Protein AF-A0A3N9WX71-F1 (afdb_monomer)

Secondary structure (DSSP, 8-state):
-HHHHHHHHHHHHHTTPPPPPTT--HHHHHHHHHHHHTS-EEEEEE---TTS-SEEEEE-SS-EEEEEETTS-HHHHHHHHHHHHHHHHTT----TT-S---HHHHHHHHHHHHHHHHHHHHHHHHHHHHHHTTS----SSTTS--HHHHHHHHHHHHHHHHHHHHHHHH-TT-----S-SSS---S---SHHHHHHHHHHHHHHHHHTGGG--HHHHHHHHHHHHHTT--HHHHHHHHHHHHHHHHHHHHTTT---SS----------TT-HHHHHHHHHHHHHHHHH-HHHHHHHHHHS---------------------PPPP------------

pLDDT: mean 79.56, std 20.79, range [31.11, 98.25]

Solvent-accessible surface area (backbone atoms only — not comparable to full-atom values): 19779 Å² total; per-residue (Å²): 106,72,67,57,54,54,48,49,57,46,51,56,53,73,58,64,64,68,76,63,37,83,90,45,42,71,66,48,29,42,48,51,45,14,60,78,66,77,38,50,56,44,80,42,74,42,85,62,57,77,91,48,68,66,33,38,34,46,76,53,97,76,36,35,37,39,40,31,30,56,82,51,53,69,67,44,40,45,46,32,54,35,26,44,46,26,25,61,66,72,67,48,90,62,55,67,80,59,97,73,70,55,66,68,57,52,33,48,19,50,58,40,14,57,52,49,52,50,51,36,53,48,46,42,51,52,52,54,47,61,64,56,66,75,75,63,101,76,86,87,76,88,89,80,80,68,68,67,63,53,54,52,52,51,53,27,53,50,27,37,48,51,38,39,52,53,50,44,71,57,35,68,84,65,64,67,87,57,74,49,81,90,50,85,68,73,92,72,64,72,62,73,63,40,52,48,52,50,50,30,53,41,49,53,51,54,55,58,43,48,66,29,24,38,42,67,54,34,55,52,38,41,55,50,31,53,75,71,64,47,52,75,66,56,28,51,21,38,20,52,16,28,28,51,53,42,10,43,54,24,58,68,63,76,49,71,42,94,45,78,40,85,71,84,85,68,85,71,73,86,86,50,60,66,62,51,38,46,52,47,14,43,20,27,46,25,54,75,71,32,70,67,27,54,52,46,34,54,69,77,53,59,76,76,74,65,76,72,76,77,77,78,73,91,73,88,81,82,89,80,88,83,78,82,82,82,92,79,85,78,89,84,88,88,78,89,86,136

Organism: NCBI:txid2203716

Foldseek 3Di:
DVVLLVVLVVLLVVLVQDQQDPVLALVSSQVSRCVVVVAAEAEAADADDLPFDQWAWDDDPRHIYIYGHNLFARLLRQLSSQLNVLCVSSVNPGDRPDPDDPLLSSLSSNSRSLVVVVSSVVVNVVVVVVVVVVPDPDDDDPDPPPDPVVVVLVLLLVLLVLLLVVLCVLCVVLPPSPSDVPDPPDPPPDDDSSLSVSLSSSRSSVSSLQQQFAQVQLVQLLVVCVVVVHDPLLSVLLSLLLRVLRSSVCSSVVNTDPHRHDRPPDHDPPDPSSVSSNSSSSNSCSNPPPVSSVVSNCVRPPPPPDDDPDPPDDDDDDDDDDDDDDDDDDDDDDDDDD

InterPro domains:
  IPR010359 IrrE N-terminal-like domain [PF06114] (62-122)
  IPR046675 Domain of unknown function DUF6545 [PF20182] (150-287)

Sequence (338 aa):
MIWARGRIARRLRNAGLPPPPAPYTVDAWCEAIAHGRGRPIHLRGERLGMDLPSAFLIKLEHADVIIVDSALPMLPRTQGILHELAHLVLNHGGDALHAEVDAAVEAEAELAADLLFQRLSNAATLASRTMTSGTANSIRTQRLWWPTSWWTDRRTDWQVNQLWMTLRAGMPEAAIITTTTAERVPVEIGGSRQRYRRVVEVHEALRLLRPWYSRQVHDSAAQRAQRYQLDATGTAAVVEAAQVAVALRRHQTESPSDDVPPLPQRRLAAYDIRAEARRLALVGLALHDSPLVAAELARWSPVAYGSRPEEPGSTAFDSFPITPLNRAVTRNGWAGAA

Mean predicted aligned error: 11.07 Å

Radius of gyration: 25.94 Å; Cα contacts (8 Å, |Δi|>4): 375; chains: 1; bounding box: 65×48×93 Å

Structure (mmCIF, N/CA/C/O backbone):
data_AF-A0A3N9WX71-F1
#
_entry.id   AF-A0A3N9WX71-F1
#
loop_
_atom_site.group_PDB
_atom_site.id
_atom_site.type_symbol
_atom_site.label_atom_id
_atom_site.label_alt_id
_atom_site.label_comp_id
_atom_site.label_asym_id
_atom_site.label_entity_id
_atom_site.label_seq_id
_atom_site.pdbx_PDB_ins_code
_atom_site.Cartn_x
_atom_site.Cartn_y
_atom_site.Cartn_z
_atom_site.occupancy
_atom_site.B_iso_or_equiv
_atom_site.auth_seq_id
_atom_site.auth_comp_id
_atom_site.auth_asym_id
_atom_site.auth_atom_id
_atom_site.pdbx_PDB_model_num
ATOM 1 N N . MET A 1 1 ? -12.606 20.499 3.894 1.00 54.34 1 MET A N 1
ATOM 2 C CA . MET A 1 1 ? -11.795 19.307 4.257 1.00 54.34 1 MET A CA 1
ATOM 3 C C . MET A 1 1 ? -11.441 19.185 5.748 1.00 54.34 1 MET A C 1
ATOM 5 O O . MET A 1 1 ? -11.703 18.130 6.317 1.00 54.34 1 MET A O 1
ATOM 9 N N . ILE A 1 2 ? -10.913 20.228 6.415 1.00 61.12 2 ILE A N 1
ATOM 10 C CA . ILE A 1 2 ? -10.657 20.220 7.881 1.00 61.12 2 ILE A CA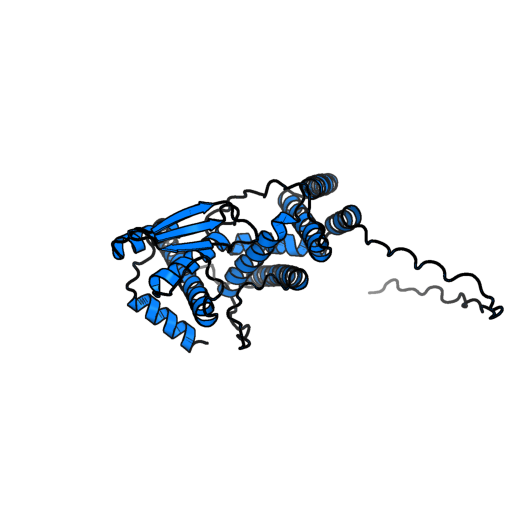 1
ATOM 11 C C . ILE A 1 2 ? -11.917 19.813 8.669 1.00 61.12 2 ILE A C 1
ATOM 13 O O . ILE A 1 2 ? -11.853 18.994 9.583 1.00 61.12 2 ILE A O 1
ATOM 17 N N . TRP A 1 3 ? -13.080 20.301 8.231 1.00 68.31 3 TRP A N 1
ATOM 18 C CA . TRP A 1 3 ? -14.388 19.971 8.798 1.00 68.31 3 TRP A CA 1
ATOM 19 C C . TRP A 1 3 ? -14.767 18.487 8.678 1.00 68.31 3 TRP A C 1
ATOM 21 O O . TRP A 1 3 ? -15.235 17.906 9.654 1.00 68.31 3 TRP A O 1
ATOM 31 N N . ALA A 1 4 ? -14.520 17.846 7.527 1.00 76.88 4 ALA A N 1
ATOM 32 C CA . ALA A 1 4 ? -14.799 16.420 7.326 1.00 76.88 4 ALA A CA 1
ATOM 33 C C . ALA A 1 4 ? -13.903 15.555 8.221 1.00 76.88 4 ALA A C 1
ATOM 35 O O . ALA A 1 4 ? -14.395 14.738 8.991 1.00 76.88 4 ALA A O 1
ATOM 36 N N . ARG A 1 5 ? -12.594 15.825 8.233 1.00 81.81 5 ARG A N 1
ATOM 37 C CA . ARG A 1 5 ? -11.646 15.109 9.096 1.00 81.81 5 ARG A CA 1
ATOM 38 C C . ARG A 1 5 ? -11.946 15.305 10.584 1.00 81.81 5 ARG A C 1
ATOM 40 O O . ARG A 1 5 ? -11.890 14.346 11.348 1.00 81.81 5 ARG A O 1
ATOM 47 N N . GLY A 1 6 ? -12.283 16.524 11.004 1.00 84.38 6 GLY A N 1
ATOM 48 C CA . GLY A 1 6 ? -12.679 16.816 12.383 1.00 84.38 6 GLY A CA 1
ATOM 49 C C . GLY A 1 6 ? -13.959 16.082 12.799 1.00 84.38 6 GLY A C 1
ATOM 50 O O . GLY A 1 6 ? -14.040 15.581 13.922 1.00 84.38 6 GLY A O 1
ATOM 51 N N . ARG A 1 7 ? -14.930 15.969 11.883 1.00 89.38 7 ARG A N 1
ATOM 52 C CA . ARG A 1 7 ? -16.168 15.194 12.061 1.00 89.38 7 ARG A CA 1
ATOM 53 C C . ARG A 1 7 ? -15.875 13.702 12.218 1.00 89.38 7 ARG A C 1
ATOM 55 O O . ARG A 1 7 ? -16.304 13.119 13.208 1.00 89.38 7 ARG A O 1
ATOM 62 N N . ILE A 1 8 ? -15.081 13.117 11.319 1.00 91.38 8 ILE A N 1
ATOM 63 C CA . ILE A 1 8 ? -14.694 11.696 11.362 1.00 91.38 8 ILE A CA 1
ATOM 64 C C . ILE A 1 8 ? -13.907 11.395 12.636 1.00 91.38 8 ILE A C 1
ATOM 66 O O . ILE A 1 8 ? -14.233 10.470 13.372 1.00 91.38 8 ILE A O 1
ATOM 70 N N . ALA A 1 9 ? -12.922 12.229 12.978 1.00 90.94 9 ALA A N 1
ATOM 71 C CA . ALA A 1 9 ? -12.154 12.067 14.209 1.00 90.94 9 ALA A CA 1
ATOM 72 C C . ALA A 1 9 ? -13.041 12.114 15.464 1.00 90.94 9 ALA A C 1
ATOM 74 O O . ALA A 1 9 ? -12.746 11.422 16.438 1.00 90.94 9 ALA A O 1
ATOM 75 N N . ARG A 1 10 ? -14.115 12.918 15.452 1.00 92.38 10 ARG A N 1
ATOM 76 C CA . ARG A 1 10 ? -15.120 12.959 16.522 1.00 92.38 10 ARG A CA 1
ATOM 77 C C . ARG A 1 10 ? -15.958 11.685 16.550 1.00 92.38 10 ARG A C 1
ATOM 79 O O . ARG A 1 10 ? -16.082 11.107 17.620 1.00 92.38 10 ARG A O 1
ATOM 86 N N . ARG A 1 11 ? -16.452 11.208 15.403 1.00 93.94 11 ARG A N 1
ATOM 87 C CA . ARG A 1 11 ? -17.175 9.927 15.305 1.00 93.94 11 ARG A CA 1
ATOM 88 C C . ARG A 1 11 ? -16.327 8.763 15.822 1.00 93.94 11 ARG A C 1
ATOM 90 O O . ARG A 1 11 ? -16.781 8.036 16.691 1.00 93.94 11 ARG A O 1
ATOM 97 N N . LEU A 1 12 ? -15.061 8.672 15.409 1.00 93.50 12 LEU A N 1
ATOM 98 C CA . LEU A 1 12 ? -14.112 7.662 15.899 1.00 93.50 12 LEU A CA 1
ATOM 99 C C . LEU A 1 12 ? -13.815 7.768 17.404 1.00 93.50 12 LEU A C 1
ATOM 101 O O . LEU A 1 12 ? -13.398 6.787 18.010 1.00 93.50 12 LEU A O 1
ATOM 105 N N . ARG A 1 13 ? -13.943 8.954 18.018 1.00 92.62 13 ARG A N 1
ATOM 106 C CA . ARG A 1 13 ? -13.861 9.095 19.485 1.00 92.62 13 ARG A CA 1
ATOM 107 C C . ARG A 1 13 ? -15.151 8.634 20.154 1.00 92.62 13 ARG A C 1
ATOM 109 O O . ARG A 1 13 ? -15.087 7.901 21.130 1.00 92.62 13 ARG A O 1
ATOM 116 N N . ASN A 1 14 ? -16.297 9.034 19.611 1.00 94.25 14 ASN A N 1
ATOM 117 C CA . ASN A 1 14 ? -17.611 8.663 20.132 1.00 94.25 14 ASN A CA 1
ATOM 118 C C . ASN A 1 14 ? -17.876 7.156 20.018 1.00 94.25 14 ASN A C 1
ATOM 120 O O . ASN A 1 14 ? -18.610 6.616 20.833 1.00 94.25 14 ASN A O 1
ATOM 124 N N . ALA A 1 15 ? -17.244 6.477 19.058 1.00 92.38 15 ALA A N 1
ATOM 125 C CA . ALA A 1 15 ? -17.286 5.024 18.926 1.00 92.38 15 ALA A CA 1
ATOM 126 C C . ALA A 1 15 ? -16.535 4.272 20.045 1.00 92.38 15 ALA A C 1
ATOM 128 O O . ALA A 1 15 ? -16.546 3.047 20.060 1.00 92.38 15 ALA A O 1
ATOM 129 N N . GLY A 1 16 ? -15.862 4.975 20.967 1.00 91.06 16 GLY A N 1
ATOM 130 C CA . GLY A 1 16 ? -15.288 4.361 22.167 1.00 91.06 16 GLY A CA 1
ATOM 131 C C . GLY A 1 16 ? -14.111 3.421 21.902 1.00 91.06 16 GLY A C 1
ATOM 132 O O . GLY A 1 16 ? -13.896 2.487 22.667 1.00 91.06 16 GLY A O 1
ATOM 133 N N . LEU A 1 17 ? -13.351 3.644 20.824 1.00 94.19 17 LEU A N 1
ATOM 134 C CA . LEU A 1 17 ? -12.218 2.782 20.483 1.00 94.19 17 LEU A CA 1
ATOM 135 C C . LEU A 1 17 ? -11.171 2.739 21.608 1.00 94.19 17 LEU A C 1
ATOM 137 O O . LEU A 1 17 ? -10.708 3.808 22.027 1.00 94.19 17 LEU A O 1
ATOM 141 N N . PRO A 1 18 ? -10.718 1.544 22.034 1.00 95.38 18 PRO A N 1
ATOM 142 C CA . PRO A 1 18 ? -9.581 1.438 22.933 1.00 95.38 18 PRO A CA 1
ATOM 143 C C . PRO A 1 18 ? -8.317 2.009 22.269 1.00 95.38 18 PRO A C 1
ATOM 145 O O . PRO A 1 18 ? -8.202 2.011 21.033 1.00 95.38 18 PRO A O 1
ATOM 148 N N . PRO A 1 19 ? -7.344 2.495 23.060 1.00 94.44 19 PRO A N 1
ATOM 149 C CA . PRO A 1 19 ? -6.040 2.862 22.522 1.00 94.44 19 PRO A CA 1
ATOM 150 C C . PRO A 1 19 ? -5.355 1.636 21.885 1.00 94.44 19 PRO A C 1
ATOM 152 O O . PRO A 1 19 ? -5.592 0.516 22.341 1.00 94.44 19 PRO A O 1
ATOM 155 N N . PRO A 1 20 ? -4.491 1.817 20.865 1.00 93.50 20 PRO A N 1
ATOM 156 C CA . PRO A 1 20 ? -3.723 0.710 20.300 1.00 93.50 20 PRO A CA 1
ATOM 157 C C . PRO A 1 20 ? -2.843 0.043 21.375 1.00 93.50 20 PRO A C 1
ATOM 159 O O . PRO A 1 20 ? -1.996 0.734 21.954 1.00 93.50 20 PRO A O 1
ATOM 162 N N . PRO A 1 21 ? -3.018 -1.259 21.664 1.00 94.12 21 PRO A N 1
ATOM 163 C CA . PRO A 1 21 ? -2.212 -1.965 22.657 1.00 94.12 21 PRO A CA 1
ATOM 164 C C . PRO A 1 21 ? -0.856 -2.390 22.075 1.00 94.12 21 P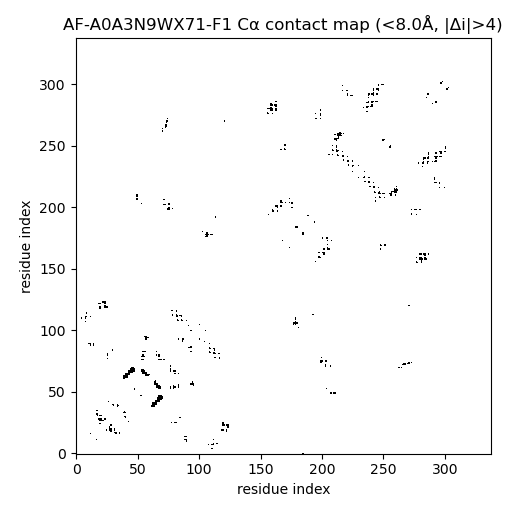RO A C 1
ATOM 166 O O . PRO A 1 21 ? -0.701 -2.507 20.859 1.00 94.12 21 PRO A O 1
ATOM 169 N N . ALA A 1 22 ? 0.121 -2.690 22.937 1.00 88.19 22 ALA A N 1
ATOM 170 C CA . ALA A 1 22 ? 1.321 -3.424 22.527 1.00 88.19 22 ALA A CA 1
ATOM 171 C C . ALA A 1 22 ? 0.921 -4.799 21.936 1.00 88.19 22 ALA A C 1
ATOM 173 O O . ALA A 1 22 ? -0.018 -5.403 22.453 1.00 88.19 22 ALA A O 1
ATOM 174 N N . PRO A 1 23 ? 1.593 -5.314 20.886 1.00 91.56 23 PRO A N 1
ATOM 175 C CA . PRO A 1 23 ? 2.823 -4.830 20.242 1.00 91.56 23 PRO A CA 1
ATOM 176 C C . PRO A 1 23 ? 2.641 -3.688 19.217 1.00 91.56 23 PRO A C 1
ATOM 178 O O . PRO A 1 23 ? 3.524 -3.468 18.391 1.00 91.56 23 PRO A O 1
ATOM 181 N N . TYR A 1 24 ? 1.534 -2.942 19.265 1.00 89.25 24 TYR A N 1
ATOM 182 C CA . TYR A 1 24 ? 1.202 -1.839 18.352 1.00 89.25 24 TYR A CA 1
ATOM 183 C C . TYR A 1 24 ? 1.088 -2.297 16.897 1.00 89.25 24 TYR A C 1
ATOM 185 O O . TYR A 1 24 ? 1.526 -1.623 15.964 1.00 89.25 24 TYR A O 1
ATOM 193 N N . THR A 1 25 ? 0.475 -3.465 16.718 1.00 91.12 25 THR A N 1
ATOM 194 C CA . THR A 1 25 ? 0.092 -4.009 15.418 1.00 91.12 25 THR A CA 1
ATOM 195 C C . THR A 1 25 ? -1.399 -3.809 15.177 1.00 91.12 25 THR A C 1
ATOM 197 O O . THR A 1 25 ? -2.185 -3.671 16.118 1.00 91.12 25 THR A O 1
ATOM 200 N N . VAL A 1 26 ? -1.798 -3.802 13.905 1.00 93.38 26 VAL A N 1
ATOM 201 C CA . VAL A 1 26 ? -3.215 -3.757 13.539 1.00 93.38 26 VAL A CA 1
ATOM 202 C C . VAL A 1 26 ? -3.980 -4.970 14.076 1.00 93.38 26 VAL A C 1
ATOM 204 O O . VAL A 1 26 ? -5.097 -4.802 14.551 1.00 93.38 26 VAL A O 1
ATOM 207 N N . ASP A 1 27 ? -3.357 -6.151 14.103 1.00 93.75 27 ASP A N 1
ATOM 208 C CA . ASP A 1 27 ? -3.927 -7.389 14.643 1.00 93.75 27 ASP A CA 1
ATOM 209 C C . ASP A 1 27 ? -4.277 -7.248 16.131 1.00 93.75 27 ASP A C 1
ATOM 211 O O . ASP A 1 27 ? -5.431 -7.426 16.517 1.00 93.75 27 ASP A O 1
ATOM 215 N N . ALA A 1 28 ? -3.317 -6.809 16.953 1.00 93.38 28 ALA A N 1
ATOM 216 C CA . ALA A 1 28 ? -3.532 -6.617 18.387 1.00 93.38 28 ALA A CA 1
ATOM 217 C C . ALA A 1 28 ? -4.581 -5.533 18.674 1.00 93.38 28 ALA A C 1
ATOM 219 O O . ALA A 1 28 ? -5.334 -5.608 19.646 1.00 93.38 28 ALA A O 1
ATOM 220 N N . TRP A 1 29 ? -4.661 -4.511 17.818 1.00 95.94 29 TRP A N 1
ATOM 221 C CA . TRP A 1 29 ? -5.693 -3.495 17.963 1.00 95.94 29 TRP A CA 1
ATOM 222 C C . TRP A 1 29 ? -7.079 -4.010 17.563 1.00 95.94 29 TRP A C 1
ATOM 224 O O . TRP A 1 29 ? -8.049 -3.702 18.254 1.00 95.94 29 TRP A O 1
ATOM 234 N N . CYS A 1 30 ? -7.179 -4.835 16.517 1.00 96.69 30 CYS A N 1
ATOM 235 C CA . CYS A 1 30 ? -8.424 -5.514 16.158 1.00 96.69 30 CYS A CA 1
ATOM 236 C C . CYS A 1 30 ? -8.914 -6.407 17.303 1.00 96.69 30 CYS A C 1
ATOM 238 O O . CYS A 1 30 ? -10.094 -6.349 17.637 1.00 96.69 30 CYS A O 1
ATOM 240 N N . GLU A 1 31 ? -8.024 -7.155 17.960 1.00 96.44 31 GLU A N 1
ATOM 241 C CA . GLU A 1 31 ? -8.359 -7.960 19.144 1.00 96.44 31 GLU A CA 1
ATOM 242 C C . GLU A 1 31 ? -8.891 -7.100 20.301 1.00 96.44 31 GLU A C 1
ATOM 244 O O . GLU A 1 31 ? -9.939 -7.405 20.873 1.00 96.44 31 GLU A O 1
ATOM 249 N N . ALA A 1 32 ? -8.229 -5.981 20.617 1.00 96.94 32 ALA A N 1
ATOM 250 C CA . ALA A 1 32 ? -8.698 -5.070 21.662 1.00 96.94 32 ALA A CA 1
ATOM 251 C C . ALA A 1 32 ? -10.064 -4.445 21.333 1.00 96.94 32 ALA A C 1
ATOM 253 O O . ALA A 1 32 ? -10.921 -4.317 22.210 1.00 96.94 32 ALA A O 1
ATOM 254 N N . ILE A 1 33 ? -10.291 -4.074 20.070 1.00 96.69 33 ILE A N 1
ATOM 255 C CA . ILE A 1 33 ? -11.582 -3.547 19.610 1.00 96.69 33 ILE A CA 1
ATOM 256 C C . ILE A 1 33 ? -12.660 -4.632 19.679 1.00 96.69 33 ILE A C 1
ATOM 258 O O . ILE A 1 33 ? -13.763 -4.358 20.149 1.00 96.69 33 ILE A O 1
ATOM 262 N N . ALA A 1 34 ? -12.350 -5.859 19.258 1.00 96.44 34 ALA A N 1
ATOM 263 C CA . ALA A 1 34 ? -13.257 -6.998 19.343 1.00 96.44 34 ALA A CA 1
ATOM 264 C C . ALA A 1 34 ? -13.685 -7.271 20.792 1.00 96.44 34 ALA A C 1
ATOM 266 O O . ALA A 1 34 ? -14.875 -7.433 21.067 1.00 96.44 34 ALA A O 1
ATOM 267 N N . HIS A 1 35 ? -12.729 -7.238 21.726 1.00 95.44 35 HIS A N 1
ATOM 268 C CA . HIS A 1 35 ? -12.996 -7.390 23.154 1.00 95.44 35 HIS A CA 1
ATOM 269 C C . HIS A 1 35 ? -13.929 -6.290 23.680 1.00 95.44 35 HIS A C 1
ATOM 271 O O . HIS A 1 35 ? -14.945 -6.596 24.298 1.00 95.44 35 HIS A O 1
ATOM 277 N N . GLY A 1 36 ? -13.645 -5.018 23.373 1.00 93.81 36 GLY A N 1
ATOM 278 C CA . GLY A 1 36 ? -14.488 -3.893 23.795 1.00 93.81 36 GLY A CA 1
ATOM 279 C C . GLY A 1 36 ? -15.902 -3.914 23.199 1.00 93.81 36 GLY A C 1
ATOM 280 O O . GLY A 1 36 ? -16.843 -3.445 23.832 1.00 93.81 36 GLY A O 1
ATOM 281 N N . ARG A 1 37 ? -16.066 -4.486 22.001 1.00 94.00 37 ARG A N 1
ATOM 282 C CA . ARG A 1 37 ? -17.367 -4.655 21.332 1.00 94.00 37 ARG A CA 1
ATOM 283 C C . ARG A 1 37 ? -18.150 -5.877 21.816 1.00 94.00 37 ARG A C 1
ATOM 285 O O . ARG A 1 37 ? -19.322 -5.996 21.473 1.00 94.00 37 ARG A O 1
ATOM 292 N N . GLY A 1 38 ? -17.514 -6.811 22.528 1.00 95.31 38 GLY A N 1
ATOM 293 C CA . GLY A 1 38 ? -18.103 -8.119 22.836 1.00 95.31 38 GLY A CA 1
ATOM 294 C C . GLY A 1 38 ? -18.391 -8.974 21.592 1.00 95.31 38 GLY A C 1
ATOM 295 O O . GLY A 1 38 ? -19.191 -9.902 21.661 1.00 95.31 38 GLY A O 1
ATOM 296 N N . ARG A 1 39 ? -17.765 -8.658 20.449 1.00 95.25 39 ARG A N 1
ATOM 297 C CA . ARG A 1 39 ? -17.968 -9.336 19.161 1.00 95.25 39 ARG A CA 1
ATOM 298 C C . ARG A 1 39 ? -16.611 -9.592 18.496 1.00 95.25 39 ARG A C 1
ATOM 300 O O . ARG A 1 39 ? -15.914 -8.619 18.190 1.00 95.25 39 ARG A O 1
ATOM 307 N N . PRO A 1 40 ? -16.224 -10.863 18.275 1.00 97.25 40 PRO A N 1
ATOM 308 C CA . PRO A 1 40 ? -14.960 -11.228 17.644 1.00 97.25 40 PRO A CA 1
ATOM 309 C C . PRO A 1 40 ? -14.748 -10.568 16.280 1.00 97.25 40 PRO A C 1
ATOM 311 O O . PRO A 1 40 ? -15.673 -10.478 15.474 1.00 97.25 40 PRO A O 1
ATOM 314 N N . ILE A 1 41 ? -13.503 -10.167 16.017 1.00 97.44 41 ILE A N 1
ATOM 315 C CA . ILE A 1 41 ? -13.015 -9.780 14.691 1.00 97.44 41 ILE A CA 1
ATOM 316 C C . ILE A 1 41 ? -11.928 -10.786 14.314 1.00 97.44 41 ILE A C 1
ATOM 318 O O . ILE A 1 41 ? -10.898 -10.864 14.980 1.00 97.44 41 ILE A O 1
ATOM 322 N N . HIS A 1 42 ? -12.150 -11.559 13.258 1.00 96.81 42 HIS A N 1
ATOM 323 C CA . HIS A 1 42 ? -11.180 -12.511 12.732 1.00 96.81 42 HIS A CA 1
ATOM 324 C C . HIS A 1 42 ? -10.473 -11.917 11.518 1.00 96.81 42 HIS A C 1
ATOM 326 O O . HIS A 1 42 ? -11.117 -11.562 10.535 1.00 96.81 42 HIS A O 1
ATOM 332 N N . LEU A 1 43 ? -9.143 -11.851 11.561 1.00 96.31 43 LEU A N 1
ATOM 333 C CA . LEU A 1 43 ? -8.333 -11.472 10.406 1.00 96.31 43 LEU A CA 1
ATOM 334 C C . LEU A 1 43 ? -7.908 -12.732 9.650 1.00 96.31 43 LEU A C 1
ATOM 336 O O . LEU A 1 43 ? -7.327 -13.644 10.242 1.00 96.31 43 LEU A O 1
ATOM 340 N N . ARG A 1 44 ? -8.170 -12.787 8.342 1.00 95.69 44 ARG A N 1
ATOM 341 C CA . ARG A 1 44 ? -7.739 -13.890 7.473 1.00 95.69 44 ARG A CA 1
ATOM 342 C C . ARG A 1 44 ? -6.920 -13.360 6.309 1.00 95.69 44 ARG A C 1
ATOM 344 O O . ARG A 1 44 ? -7.367 -12.492 5.570 1.00 95.69 44 ARG A O 1
ATOM 351 N N . GLY A 1 45 ? -5.704 -13.877 6.170 1.00 93.56 45 GLY A N 1
ATOM 352 C CA . GLY A 1 45 ? -4.860 -13.603 5.014 1.00 93.56 45 GLY A CA 1
ATOM 353 C C . GLY A 1 45 ? -5.124 -14.635 3.927 1.00 93.56 45 GLY A C 1
ATOM 354 O O . GLY A 1 45 ? -4.705 -15.774 4.089 1.00 93.56 45 GLY A O 1
ATOM 355 N N . GLU A 1 46 ? -5.751 -14.230 2.829 1.00 92.88 46 GLU A N 1
ATOM 356 C CA . GLU A 1 46 ? -6.020 -15.089 1.668 1.00 92.88 46 GLU A CA 1
ATOM 357 C C . GLU A 1 46 ? -5.266 -14.576 0.446 1.00 92.88 46 GLU A C 1
ATOM 359 O O . GLU A 1 46 ? -4.822 -13.433 0.426 1.00 92.88 46 GLU A O 1
ATOM 364 N N . ARG A 1 47 ? -5.061 -15.386 -0.593 1.00 89.69 47 ARG A N 1
ATOM 365 C CA . ARG A 1 47 ? -4.610 -14.827 -1.878 1.00 89.69 47 ARG A CA 1
ATOM 366 C C . ARG A 1 47 ? -5.831 -14.362 -2.646 1.00 89.69 47 ARG A C 1
ATOM 368 O O . ARG A 1 47 ? -6.606 -15.189 -3.111 1.00 89.69 47 ARG A O 1
ATOM 375 N N . LEU A 1 48 ? -5.983 -13.049 -2.761 1.00 89.06 48 LEU A N 1
ATOM 376 C CA . LEU A 1 48 ? -7.103 -12.454 -3.479 1.00 89.06 48 LEU A CA 1
ATOM 377 C C . LEU A 1 48 ? -6.717 -12.201 -4.937 1.00 89.06 48 LEU A C 1
ATOM 379 O O . LEU A 1 48 ? -5.595 -11.771 -5.224 1.00 89.06 48 LEU A O 1
ATOM 383 N N . GLY A 1 49 ? -7.648 -12.498 -5.843 1.00 84.31 49 GLY A N 1
ATOM 384 C CA . GLY A 1 49 ? -7.531 -12.161 -7.256 1.00 84.31 49 GLY A CA 1
ATOM 385 C C . GLY A 1 49 ? -7.612 -10.652 -7.494 1.00 84.31 49 GLY A C 1
ATOM 386 O O . GLY A 1 49 ? -7.868 -9.862 -6.581 1.00 84.31 49 GLY A O 1
ATOM 387 N N . MET A 1 50 ? -7.353 -10.241 -8.735 1.00 82.88 50 MET A N 1
ATOM 388 C CA . MET A 1 50 ? -7.457 -8.834 -9.146 1.00 82.88 50 MET A CA 1
ATOM 389 C C . MET A 1 50 ? -8.909 -8.333 -9.224 1.00 82.88 50 MET A C 1
ATOM 391 O O . MET A 1 50 ? -9.140 -7.131 -9.219 1.00 82.88 50 MET A O 1
ATOM 395 N N . ASP A 1 51 ? -9.861 -9.259 -9.307 1.00 83.81 51 ASP A N 1
ATOM 396 C CA . ASP A 1 51 ? -11.309 -9.053 -9.346 1.00 83.81 51 ASP A CA 1
ATOM 397 C C . ASP A 1 51 ? -11.905 -8.730 -7.969 1.00 83.81 51 ASP A C 1
ATOM 399 O O . ASP A 1 51 ? -13.023 -8.231 -7.874 1.00 83.81 51 ASP A O 1
ATOM 403 N N . LEU A 1 52 ? -11.147 -8.990 -6.902 1.00 87.25 52 LEU A N 1
ATOM 404 C CA . LEU A 1 52 ? -11.539 -8.710 -5.529 1.00 87.25 52 LEU A CA 1
ATOM 405 C C . LEU A 1 52 ? -10.799 -7.484 -4.980 1.00 87.25 52 LEU A C 1
ATOM 407 O O . LEU A 1 52 ? -9.623 -7.271 -5.309 1.00 87.25 52 LEU A O 1
ATOM 411 N N . PRO A 1 53 ? -11.435 -6.717 -4.073 1.00 89.06 53 PRO A N 1
ATOM 412 C CA . PRO A 1 53 ? -10.774 -5.633 -3.358 1.00 89.06 53 PRO A CA 1
ATOM 413 C C . PRO A 1 53 ? -9.637 -6.160 -2.479 1.00 89.06 53 PRO A C 1
ATOM 415 O O . PRO A 1 53 ? -9.466 -7.368 -2.258 1.00 89.06 53 PRO A O 1
ATOM 418 N N . SER A 1 54 ? -8.793 -5.247 -2.000 1.00 89.62 54 SER A N 1
ATOM 419 C CA . SER A 1 54 ? -7.550 -5.647 -1.350 1.00 89.62 54 SER A CA 1
ATOM 420 C C . SER A 1 54 ? -7.685 -6.168 0.072 1.00 89.62 54 SER A C 1
ATOM 422 O O . SER A 1 54 ? -6.918 -7.045 0.496 1.00 89.62 54 SER A O 1
ATOM 424 N N . ALA A 1 55 ? -8.747 -5.722 0.725 1.00 92.31 55 ALA A N 1
ATOM 425 C CA . ALA A 1 55 ? -9.395 -6.358 1.847 1.00 92.31 55 ALA A CA 1
ATOM 426 C C . ALA A 1 55 ? -10.913 -6.253 1.658 1.00 92.31 55 ALA A C 1
ATOM 428 O O . ALA A 1 55 ? -11.373 -5.487 0.815 1.00 92.31 55 ALA A O 1
ATOM 429 N N . PHE A 1 56 ? -11.670 -7.040 2.414 1.00 92.44 56 PHE A N 1
ATOM 430 C CA . PHE A 1 56 ? -13.114 -6.879 2.528 1.00 92.44 56 PHE A CA 1
ATOM 431 C C . PHE A 1 56 ? -13.646 -7.481 3.830 1.00 92.44 56 PHE A C 1
ATOM 433 O O . PHE A 1 56 ? -13.073 -8.421 4.397 1.00 92.44 56 PHE A O 1
ATOM 440 N N . LEU A 1 57 ? -14.765 -6.935 4.296 1.00 92.69 57 LEU A N 1
ATOM 441 C CA . LEU A 1 57 ? -15.438 -7.316 5.529 1.00 92.69 57 LEU A CA 1
ATOM 442 C C . LEU A 1 57 ? -16.659 -8.215 5.294 1.00 92.69 57 LEU A C 1
ATOM 444 O O . LEU A 1 57 ? -17.651 -7.802 4.703 1.00 92.69 57 LEU A O 1
ATOM 448 N N . ILE A 1 58 ? -16.653 -9.398 5.902 1.00 92.44 58 ILE A N 1
ATOM 449 C CA . ILE A 1 58 ? -17.832 -10.257 6.029 1.00 92.44 58 ILE A CA 1
ATOM 450 C C . ILE A 1 58 ? -18.397 -10.112 7.443 1.00 92.44 58 ILE A C 1
ATOM 452 O O . ILE A 1 58 ? -17.745 -10.470 8.428 1.00 92.44 58 ILE A O 1
ATOM 456 N N . LYS A 1 59 ? -19.636 -9.631 7.557 1.00 92.25 59 LYS A N 1
ATOM 457 C CA . LYS A 1 59 ? -20.367 -9.591 8.830 1.00 92.25 59 LYS A CA 1
ATOM 458 C C . LYS A 1 59 ? -21.155 -10.888 9.003 1.00 92.25 59 LYS A C 1
ATOM 460 O O . LYS A 1 59 ? -22.107 -11.135 8.274 1.00 92.25 59 LYS A O 1
ATOM 465 N N . LEU A 1 60 ? -20.771 -11.713 9.972 1.00 92.31 60 LEU A N 1
ATOM 466 C CA . LEU A 1 60 ? -21.512 -12.921 10.349 1.00 92.31 60 LEU A CA 1
ATOM 467 C C . LEU A 1 60 ? -22.455 -12.621 11.520 1.00 92.31 60 LEU A C 1
ATOM 469 O O . LEU A 1 60 ? -22.476 -11.516 12.059 1.00 92.31 60 LEU A O 1
ATOM 473 N N . GLU A 1 61 ? -23.236 -13.603 11.957 1.00 92.69 61 GLU A N 1
ATOM 474 C CA . GLU A 1 61 ? -24.148 -13.417 13.091 1.00 92.69 61 GLU A CA 1
ATOM 475 C C . GLU A 1 61 ? -23.390 -13.114 14.398 1.00 92.69 61 GLU A C 1
ATOM 477 O O . GLU A 1 61 ? -23.708 -12.162 15.112 1.00 92.69 61 GLU A O 1
ATOM 482 N N . HIS A 1 62 ? -22.326 -13.876 14.670 1.00 95.00 62 HIS A N 1
ATOM 483 C CA . HIS A 1 62 ? -21.591 -13.830 15.942 1.00 95.00 62 HIS A CA 1
ATOM 484 C C . HIS A 1 62 ? -20.144 -13.346 15.827 1.00 95.00 62 HIS A C 1
ATOM 486 O O . HIS A 1 62 ? -19.432 -13.313 16.826 1.00 95.00 62 HIS A O 1
ATOM 492 N N . ALA A 1 63 ? -19.690 -12.978 14.632 1.00 96.06 63 ALA A N 1
ATOM 493 C CA . ALA A 1 63 ? -18.335 -12.496 14.409 1.00 96.06 63 ALA A CA 1
ATOM 494 C C . ALA A 1 63 ? -18.270 -11.604 13.169 1.00 96.06 63 ALA A C 1
ATOM 496 O O . ALA A 1 63 ? -19.148 -11.635 12.310 1.00 96.06 63 ALA A O 1
ATOM 497 N N . ASP A 1 64 ? -17.202 -10.832 13.067 1.00 95.94 64 ASP A N 1
ATOM 498 C CA . ASP A 1 64 ? -16.815 -10.127 11.853 1.00 95.94 64 ASP A CA 1
ATOM 499 C C . ASP A 1 64 ? -15.541 -10.776 11.310 1.00 95.94 64 ASP A C 1
ATOM 501 O O . ASP A 1 64 ? -14.640 -11.110 12.079 1.00 95.94 64 ASP A O 1
ATOM 505 N N . VAL A 1 65 ? -15.447 -10.975 9.999 1.00 96.44 65 VAL A N 1
ATOM 506 C CA . VAL A 1 65 ? -14.257 -11.536 9.352 1.00 96.44 65 VAL A CA 1
ATOM 507 C C . VAL A 1 65 ? -13.731 -10.524 8.350 1.00 96.44 65 VAL A C 1
ATOM 509 O O . VAL A 1 65 ? -14.428 -10.172 7.408 1.00 96.44 65 VAL A O 1
ATOM 512 N N . ILE A 1 66 ? -12.496 -10.070 8.541 1.00 95.50 66 ILE A N 1
ATOM 513 C CA . ILE A 1 66 ? -11.790 -9.236 7.569 1.00 95.50 66 ILE A CA 1
ATOM 514 C C . ILE A 1 66 ? -10.858 -10.154 6.789 1.00 95.50 66 ILE A C 1
ATOM 516 O O . ILE A 1 66 ? -9.902 -10.707 7.346 1.00 95.50 66 ILE A O 1
ATOM 520 N N . ILE A 1 67 ? -11.147 -10.323 5.504 1.00 95.56 67 ILE A N 1
ATOM 521 C CA . ILE A 1 67 ? -10.278 -11.035 4.574 1.00 95.56 67 ILE A CA 1
ATOM 522 C C . ILE A 1 67 ? -9.359 -10.005 3.930 1.00 95.56 67 ILE A C 1
ATOM 524 O O . ILE A 1 67 ? -9.819 -8.972 3.461 1.00 95.56 67 ILE A O 1
ATOM 528 N N . VAL A 1 68 ? -8.056 -10.265 3.921 1.00 93.44 68 VAL A N 1
ATOM 529 C CA . VAL A 1 68 ? -7.050 -9.382 3.327 1.00 93.44 68 VAL A CA 1
ATOM 530 C C . VAL A 1 68 ? -6.102 -10.174 2.451 1.00 93.44 68 VAL A C 1
ATOM 532 O O . VAL A 1 68 ? -5.771 -11.322 2.751 1.00 93.44 68 VAL A O 1
ATOM 535 N N . ASP A 1 69 ? -5.616 -9.553 1.385 1.00 92.69 69 ASP A N 1
ATOM 536 C CA . ASP A 1 69 ? -4.644 -10.192 0.515 1.00 92.69 69 ASP A CA 1
ATOM 537 C C . ASP A 1 69 ? -3.295 -10.409 1.207 1.00 92.69 69 ASP A C 1
ATOM 539 O O . ASP A 1 69 ? -2.520 -9.490 1.472 1.00 92.69 69 ASP A O 1
ATOM 543 N N . SER A 1 70 ? -3.006 -11.677 1.463 1.00 91.31 70 SER A N 1
ATOM 544 C CA . SER A 1 70 ? -1.772 -12.202 2.038 1.00 91.31 70 SER A CA 1
ATOM 545 C C . SER A 1 70 ? -0.521 -11.882 1.221 1.00 91.31 70 SER A C 1
ATOM 547 O O . SER A 1 70 ? 0.579 -11.906 1.776 1.00 91.31 70 SER A O 1
ATOM 549 N N . ALA A 1 71 ? -0.661 -11.581 -0.073 1.00 88.50 71 ALA A N 1
ATOM 550 C CA . ALA A 1 71 ? 0.455 -11.202 -0.926 1.00 88.50 71 ALA A CA 1
ATOM 551 C C . ALA A 1 71 ? 0.777 -9.700 -0.858 1.00 88.50 71 ALA A C 1
ATOM 553 O O . ALA A 1 71 ? 1.808 -9.280 -1.388 1.00 88.50 71 ALA A O 1
ATOM 554 N N . LEU A 1 72 ? -0.064 -8.870 -0.227 1.00 89.06 72 LEU A N 1
ATOM 555 C CA . LEU A 1 72 ? 0.255 -7.462 -0.011 1.00 89.06 72 LEU A CA 1
ATOM 556 C C . LEU A 1 72 ? 1.380 -7.279 1.018 1.00 89.06 72 LEU A C 1
ATOM 558 O O . LEU A 1 72 ? 1.397 -7.934 2.066 1.00 89.06 72 LEU A O 1
ATOM 562 N N . PRO A 1 73 ? 2.285 -6.313 0.786 1.00 88.88 73 PRO A N 1
ATOM 563 C CA . PRO A 1 73 ? 3.180 -5.832 1.824 1.00 88.88 73 PRO A CA 1
ATOM 564 C C . PRO A 1 73 ? 2.405 -5.286 3.025 1.00 88.88 73 PRO A C 1
ATOM 566 O O . PRO A 1 73 ? 1.239 -4.910 2.955 1.00 88.88 73 PRO A O 1
ATOM 569 N N . MET A 1 74 ? 3.076 -5.213 4.166 1.00 87.94 74 MET A N 1
ATOM 570 C CA . MET A 1 74 ? 2.431 -4.893 5.438 1.00 87.94 74 MET A CA 1
ATOM 571 C C . MET A 1 74 ? 1.727 -3.527 5.473 1.00 87.94 74 MET A C 1
ATOM 573 O O . MET A 1 74 ? 0.681 -3.426 6.103 1.00 87.94 74 MET A O 1
ATOM 577 N N . LEU A 1 75 ? 2.265 -2.478 4.833 1.00 89.94 75 LEU A N 1
ATOM 578 C CA . LEU A 1 75 ? 1.642 -1.143 4.833 1.00 89.94 75 LEU A CA 1
ATOM 579 C C . LEU A 1 75 ? 0.280 -1.110 4.113 1.00 89.94 75 LEU A C 1
ATOM 581 O O . LEU A 1 75 ? -0.685 -0.705 4.763 1.00 89.94 75 LEU A O 1
ATOM 585 N N . PRO A 1 76 ? 0.154 -1.541 2.839 1.00 90.75 76 PRO A N 1
ATOM 586 C CA . PRO A 1 76 ? -1.150 -1.638 2.178 1.00 90.75 76 PRO A CA 1
ATOM 587 C C . PRO A 1 76 ? -2.065 -2.664 2.859 1.00 90.75 76 PRO A C 1
ATOM 589 O O . PRO A 1 76 ? -3.232 -2.366 3.076 1.00 90.75 76 PRO A O 1
ATOM 592 N N . ARG A 1 77 ? -1.534 -3.803 3.338 1.00 92.62 77 ARG A N 1
ATOM 593 C CA . ARG A 1 77 ? -2.308 -4.763 4.148 1.00 92.62 77 ARG A CA 1
ATOM 594 C C . ARG A 1 77 ? -2.906 -4.112 5.400 1.00 92.62 77 ARG A C 1
ATOM 596 O O . ARG A 1 77 ? -4.066 -4.338 5.723 1.00 92.62 77 ARG A O 1
ATOM 603 N N . THR A 1 78 ? -2.120 -3.296 6.100 1.00 93.44 78 THR A N 1
ATOM 604 C CA . THR A 1 78 ? -2.587 -2.545 7.271 1.00 93.44 78 THR A CA 1
ATOM 605 C C . THR A 1 78 ? -3.653 -1.532 6.880 1.00 93.44 78 THR A C 1
ATOM 607 O O . THR A 1 78 ? -4.653 -1.446 7.582 1.00 93.44 78 THR A O 1
ATOM 610 N N . GLN A 1 79 ? -3.465 -0.785 5.783 1.00 93.69 79 GLN A N 1
ATOM 611 C CA . GLN A 1 79 ? -4.486 0.158 5.317 1.00 93.69 79 GLN A CA 1
ATOM 612 C C . GLN A 1 79 ? -5.799 -0.567 5.027 1.00 93.69 79 GLN A C 1
ATOM 614 O O . GLN A 1 79 ? -6.826 -0.122 5.522 1.00 93.69 79 GLN A O 1
ATOM 619 N N . GLY A 1 80 ? -5.759 -1.685 4.294 1.00 93.56 80 GLY A N 1
ATOM 620 C CA . GLY A 1 80 ? -6.949 -2.479 3.985 1.00 93.56 80 GLY A CA 1
ATOM 621 C C . GLY A 1 80 ? -7.676 -2.932 5.251 1.00 93.56 80 GLY A C 1
ATOM 622 O O . GLY A 1 80 ? -8.865 -2.689 5.403 1.00 93.56 80 GLY A O 1
ATOM 623 N N . ILE A 1 81 ? -6.956 -3.476 6.239 1.00 95.50 81 ILE A N 1
ATOM 624 C CA . ILE A 1 81 ? -7.577 -3.867 7.518 1.00 95.50 81 ILE A CA 1
ATOM 625 C C . ILE A 1 81 ? -8.179 -2.655 8.248 1.00 95.50 81 ILE A C 1
ATOM 627 O O . ILE A 1 81 ? -9.277 -2.745 8.792 1.00 95.50 81 ILE A O 1
ATOM 631 N N . LEU A 1 82 ? -7.479 -1.516 8.282 1.00 95.81 82 LEU A N 1
ATOM 632 C CA . LEU A 1 82 ? -7.970 -0.303 8.942 1.00 95.81 82 LEU A CA 1
ATOM 633 C C . LEU A 1 82 ? -9.162 0.333 8.215 1.00 95.81 82 LEU A C 1
ATOM 635 O O . LEU A 1 82 ? -9.989 0.962 8.876 1.00 95.81 82 LEU A O 1
ATOM 639 N N . HIS A 1 83 ? -9.253 0.166 6.897 1.00 95.06 83 HIS A N 1
ATOM 640 C CA . HIS A 1 83 ? -10.398 0.546 6.074 1.00 95.06 83 HIS A CA 1
ATOM 641 C C . HIS A 1 83 ? -11.628 -0.284 6.457 1.00 95.06 83 HIS A C 1
ATOM 643 O O . HIS A 1 83 ? -12.638 0.276 6.883 1.00 95.06 83 HIS A O 1
ATOM 649 N N . GLU A 1 84 ? -11.517 -1.612 6.458 1.00 95.38 84 GLU A N 1
ATOM 650 C CA . GLU A 1 84 ? -12.625 -2.487 6.870 1.00 95.38 84 GLU A CA 1
ATOM 651 C C . GLU A 1 84 ? -13.041 -2.253 8.328 1.00 95.38 84 GLU A C 1
ATOM 653 O O . GLU A 1 84 ? -14.224 -2.204 8.683 1.00 95.38 84 GLU A O 1
ATOM 658 N N . LEU A 1 85 ? -12.057 -2.032 9.198 1.00 95.50 85 LEU A N 1
ATOM 659 C CA . LEU A 1 85 ? -12.299 -1.670 10.586 1.00 95.50 85 LEU A CA 1
ATOM 660 C C . LEU A 1 85 ? -13.026 -0.323 10.703 1.00 95.50 85 LEU A C 1
ATOM 662 O O . LEU A 1 85 ? -13.869 -0.16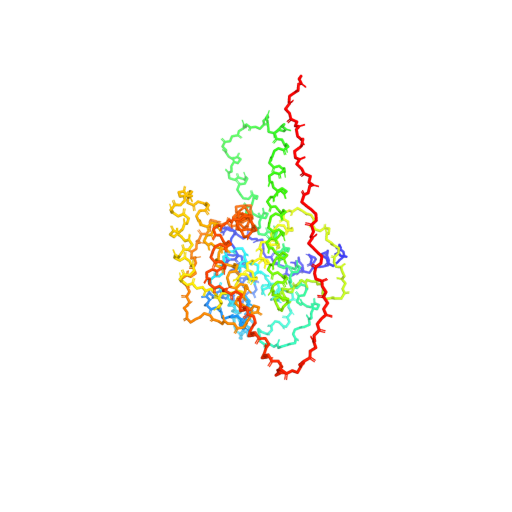1 11.586 1.00 95.50 85 LEU A O 1
ATOM 666 N N . ALA A 1 86 ? -12.743 0.643 9.826 1.00 94.75 86 ALA A N 1
ATOM 667 C CA . ALA A 1 86 ? -13.474 1.901 9.795 1.00 94.75 86 ALA A CA 1
ATOM 668 C C . ALA A 1 86 ? -14.951 1.688 9.441 1.00 94.75 86 ALA A C 1
ATOM 670 O O . ALA A 1 86 ? -15.801 2.272 10.118 1.00 94.75 86 ALA A O 1
ATOM 671 N N . HIS A 1 87 ? -15.272 0.816 8.477 1.00 93.56 87 HIS A N 1
ATOM 672 C CA . HIS A 1 87 ? -16.664 0.448 8.194 1.00 93.56 87 HIS A CA 1
ATOM 673 C C . HIS A 1 87 ? -17.356 -0.150 9.420 1.00 93.56 87 HIS A C 1
ATOM 675 O O . HIS A 1 87 ? -18.463 0.270 9.763 1.00 93.56 87 HIS A O 1
ATOM 681 N N . LEU A 1 88 ? -16.702 -1.081 10.122 1.00 93.44 88 LEU A N 1
ATOM 682 C CA . LEU A 1 88 ? -17.246 -1.677 11.346 1.00 93.44 88 LEU A CA 1
ATOM 683 C C . LEU A 1 88 ? -17.535 -0.632 12.425 1.00 93.44 88 LEU A C 1
ATOM 685 O O . LEU A 1 88 ? -18.626 -0.587 12.988 1.00 93.44 88 LEU A O 1
ATOM 689 N N . VAL A 1 89 ? -16.550 0.212 12.721 1.00 93.88 89 VAL A N 1
ATOM 690 C CA . VAL A 1 89 ? -16.591 1.147 13.852 1.00 93.88 89 VAL A CA 1
ATOM 691 C C . VAL A 1 89 ? -17.540 2.312 13.592 1.00 93.88 89 VAL A C 1
ATOM 693 O O . VAL A 1 89 ? -18.184 2.809 14.516 1.00 93.88 89 VAL A O 1
ATOM 696 N N . LEU A 1 90 ? -17.636 2.763 12.342 1.00 92.75 90 LEU A N 1
ATOM 697 C CA . LEU A 1 90 ? -18.559 3.823 11.946 1.00 92.75 90 LEU A CA 1
ATOM 698 C C . LEU A 1 90 ? -19.966 3.302 11.626 1.00 92.75 90 LEU A C 1
ATOM 700 O O . LEU A 1 90 ? -20.832 4.110 11.284 1.00 92.75 90 LEU A O 1
ATOM 704 N N . ASN A 1 91 ? -20.189 1.992 11.788 1.00 91.00 91 ASN A N 1
ATOM 705 C CA . ASN A 1 91 ? -21.421 1.279 11.470 1.00 91.00 91 ASN A CA 1
ATOM 706 C C . ASN A 1 91 ? -21.888 1.515 10.025 1.00 91.00 91 ASN A C 1
ATOM 708 O O . ASN A 1 91 ? -23.070 1.716 9.754 1.00 91.00 91 ASN A O 1
ATOM 712 N N . HIS A 1 92 ? -20.942 1.521 9.091 1.00 87.81 92 HIS A N 1
ATOM 713 C CA . HIS A 1 92 ? -21.257 1.532 7.672 1.00 87.81 92 HIS A CA 1
ATOM 714 C C . HIS A 1 92 ? -21.772 0.147 7.270 1.00 87.81 92 HIS A C 1
ATOM 716 O O . HIS A 1 92 ? -21.303 -0.877 7.787 1.00 87.81 92 HIS A O 1
ATOM 722 N N . GLY A 1 93 ? -22.740 0.104 6.355 1.00 71.44 93 GLY A N 1
ATOM 723 C CA . GLY A 1 93 ? -23.218 -1.123 5.716 1.00 71.44 93 GLY A CA 1
ATOM 724 C C . GLY A 1 93 ? -22.160 -1.693 4.774 1.00 71.44 93 GLY A C 1
ATOM 725 O O . GLY A 1 93 ? -22.365 -1.707 3.574 1.00 71.44 93 GLY A O 1
ATOM 726 N N . GLY A 1 94 ? -20.994 -2.065 5.308 1.00 60.44 94 GLY A N 1
ATOM 727 C CA . GLY A 1 94 ? -19.960 -2.780 4.573 1.00 60.44 94 GLY A CA 1
ATOM 728 C C . GLY A 1 94 ? -20.456 -4.193 4.329 1.00 60.44 94 GLY A C 1
ATOM 729 O O . GLY A 1 94 ? -20.451 -5.007 5.255 1.00 60.44 94 GLY A O 1
ATOM 730 N N . ASP A 1 95 ? -20.959 -4.424 3.126 1.00 58.28 95 ASP A N 1
ATOM 731 C CA . ASP A 1 95 ? -21.263 -5.747 2.619 1.00 58.28 95 ASP A CA 1
ATOM 732 C C . ASP A 1 95 ? -20.330 -5.992 1.426 1.00 58.28 95 ASP A C 1
ATOM 734 O O . ASP A 1 95 ? -20.441 -5.349 0.381 1.00 58.28 95 ASP A O 1
ATOM 738 N N . ALA A 1 96 ? -19.332 -6.849 1.663 1.00 55.69 96 ALA A N 1
ATOM 739 C CA . ALA A 1 96 ? -18.048 -6.982 0.960 1.00 55.69 96 ALA A CA 1
ATOM 740 C C . ALA A 1 96 ? -18.077 -7.157 -0.566 1.00 55.69 96 ALA A C 1
ATOM 742 O O . ALA A 1 96 ? -17.026 -7.099 -1.203 1.00 55.69 96 ALA A O 1
ATOM 743 N N . LEU A 1 97 ? -19.238 -7.447 -1.144 1.00 61.88 97 LEU A N 1
ATOM 744 C CA . LEU A 1 97 ? -19.386 -7.823 -2.550 1.00 61.88 97 LEU A CA 1
ATOM 745 C C . LEU A 1 97 ? -20.529 -7.079 -3.248 1.00 61.88 97 LEU A C 1
ATOM 747 O O . LEU A 1 97 ? -20.837 -7.370 -4.404 1.00 61.88 97 LEU A O 1
ATOM 751 N N . HIS A 1 98 ? -21.176 -6.127 -2.572 1.00 53.34 98 HIS A N 1
ATOM 752 C CA . HIS A 1 98 ? -22.259 -5.374 -3.185 1.00 53.34 98 HIS A CA 1
ATOM 753 C C . HIS A 1 98 ? -21.693 -4.250 -4.050 1.00 53.34 98 HIS A C 1
ATOM 755 O O . HIS A 1 98 ? -21.011 -3.351 -3.567 1.00 53.34 98 HIS A O 1
ATOM 761 N N . ALA A 1 99 ? -22.016 -4.300 -5.343 1.00 52.38 99 ALA A N 1
ATOM 762 C CA . ALA A 1 99 ? -21.544 -3.399 -6.395 1.00 52.38 99 ALA A CA 1
ATOM 763 C C . ALA A 1 99 ? -21.941 -1.912 -6.227 1.00 52.38 99 ALA A C 1
ATOM 765 O O . ALA A 1 99 ? -21.685 -1.111 -7.121 1.00 52.38 99 ALA A O 1
ATOM 766 N N . GLU A 1 100 ? -22.554 -1.521 -5.106 1.00 59.69 100 GLU A N 1
ATOM 767 C CA . GLU A 1 100 ? -23.112 -0.183 -4.891 1.00 59.69 100 GLU A CA 1
ATOM 768 C C . GLU A 1 100 ? -22.904 0.304 -3.447 1.00 59.69 100 GLU A C 1
ATOM 770 O O . GLU A 1 100 ? -23.850 0.696 -2.762 1.00 59.69 100 GLU A O 1
ATOM 775 N N . VAL A 1 101 ? -21.663 0.293 -2.946 1.00 69.12 101 VAL A N 1
ATOM 776 C CA . VAL A 1 101 ? -21.366 1.092 -1.747 1.00 69.12 101 VAL A CA 1
ATOM 777 C C . VAL A 1 101 ? -21.332 2.570 -2.138 1.00 69.12 101 VAL A C 1
ATOM 779 O O . VAL A 1 101 ? -20.692 2.960 -3.115 1.00 69.12 101 VAL A O 1
ATOM 782 N N . ASP A 1 102 ? -22.040 3.406 -1.375 1.00 81.75 102 ASP A N 1
ATOM 783 C CA . ASP A 1 102 ? -22.038 4.857 -1.559 1.00 81.75 102 ASP A CA 1
ATOM 784 C C . ASP A 1 102 ? -20.597 5.398 -1.523 1.00 81.75 102 ASP A C 1
ATOM 786 O O . ASP A 1 102 ? -19.875 5.245 -0.534 1.00 81.75 102 ASP A O 1
ATOM 790 N N . ALA A 1 103 ? -20.183 6.081 -2.592 1.00 81.06 103 ALA A N 1
ATOM 791 C CA . ALA A 1 103 ? -18.850 6.663 -2.717 1.00 81.06 103 ALA A CA 1
ATOM 792 C C . ALA A 1 103 ? -18.496 7.617 -1.559 1.00 81.06 103 ALA A C 1
ATOM 794 O O . ALA A 1 103 ? -17.321 7.761 -1.214 1.00 81.06 103 ALA A O 1
ATOM 795 N N . ALA A 1 104 ? -19.484 8.267 -0.935 1.00 83.19 104 ALA A N 1
ATOM 796 C CA . ALA A 1 104 ? -19.265 9.095 0.248 1.00 83.19 104 ALA A CA 1
ATOM 797 C C . ALA A 1 104 ? -18.928 8.256 1.493 1.00 83.19 104 ALA A C 1
ATOM 799 O O . ALA A 1 104 ? -18.088 8.668 2.299 1.00 83.19 104 ALA A O 1
ATOM 800 N N . VAL A 1 105 ? -19.550 7.083 1.636 1.00 85.44 105 VAL A N 1
ATOM 801 C CA . VAL A 1 105 ? -19.294 6.122 2.720 1.00 85.44 105 VAL A CA 1
ATOM 802 C C . VAL A 1 105 ? -17.897 5.519 2.577 1.00 85.44 105 VAL A C 1
ATOM 804 O O . VAL A 1 105 ? -17.145 5.501 3.554 1.00 85.44 105 VAL A O 1
ATOM 807 N N . GLU A 1 106 ? -17.520 5.125 1.360 1.00 86.06 106 GLU A N 1
ATOM 808 C CA . GLU A 1 106 ? -16.166 4.665 1.015 1.00 86.06 106 GLU A CA 1
ATOM 809 C C . GLU A 1 106 ? -15.112 5.738 1.308 1.00 86.06 106 GLU A C 1
ATOM 811 O O . GLU A 1 106 ? -14.108 5.506 1.986 1.00 86.06 106 GLU A O 1
ATOM 816 N N . ALA A 1 107 ? -15.369 6.975 0.874 1.00 84.62 107 ALA A N 1
ATOM 817 C CA . ALA A 1 107 ? -14.459 8.080 1.129 1.00 84.62 107 ALA A CA 1
ATOM 818 C C . ALA A 1 107 ? -14.305 8.384 2.633 1.00 84.62 107 ALA A C 1
ATOM 820 O O . ALA A 1 107 ? -13.226 8.770 3.101 1.00 84.62 107 ALA A O 1
ATOM 821 N N . GLU A 1 108 ? -15.376 8.224 3.411 1.00 88.00 108 GLU A N 1
ATOM 822 C CA . GLU A 1 108 ? -15.324 8.369 4.861 1.00 88.00 108 GLU A CA 1
ATOM 823 C C . GLU A 1 108 ? -14.506 7.251 5.524 1.00 88.00 108 GLU A C 1
ATOM 825 O O . GLU A 1 108 ? -13.683 7.554 6.396 1.00 88.00 108 GLU A O 1
ATOM 830 N N . ALA A 1 109 ? -14.687 5.996 5.101 1.00 90.31 109 ALA A N 1
ATOM 831 C CA . ALA A 1 109 ? -13.915 4.856 5.592 1.00 90.31 109 ALA A CA 1
ATOM 832 C C . ALA A 1 109 ? -12.417 5.016 5.296 1.00 90.31 109 ALA A C 1
ATOM 834 O O . ALA A 1 109 ? -11.594 4.867 6.200 1.00 90.31 109 ALA A O 1
ATOM 835 N N . GLU A 1 110 ? -12.059 5.469 4.095 1.00 89.25 110 GLU A N 1
ATOM 836 C CA . GLU A 1 110 ? -10.675 5.776 3.719 1.00 89.25 110 GLU A CA 1
ATOM 837 C C . GLU A 1 110 ? -10.033 6.853 4.608 1.00 89.25 110 GLU A C 1
ATOM 839 O O . GLU A 1 110 ? -8.920 6.707 5.127 1.00 89.25 110 GLU A O 1
ATOM 844 N N . LEU A 1 111 ? -10.746 7.958 4.846 1.00 89.44 111 LEU A N 1
ATOM 845 C CA . LEU A 1 111 ? -10.261 9.024 5.727 1.00 89.44 111 LEU A CA 1
ATOM 846 C C . LEU A 1 111 ? -10.156 8.573 7.190 1.00 89.44 111 LEU A C 1
ATOM 848 O O . LEU A 1 111 ? -9.293 9.066 7.930 1.00 89.44 111 LEU A O 1
ATOM 852 N N . ALA A 1 112 ? -11.040 7.677 7.623 1.00 92.12 112 ALA A N 1
ATOM 853 C CA . ALA A 1 112 ? -11.003 7.075 8.944 1.00 92.12 112 ALA A CA 1
ATOM 854 C C . ALA A 1 112 ? -9.830 6.095 9.087 1.00 92.12 112 ALA A C 1
ATOM 856 O O . ALA A 1 112 ? -9.126 6.172 10.094 1.00 92.12 112 ALA A O 1
ATOM 857 N N . ALA A 1 113 ? -9.546 5.270 8.079 1.00 93.50 113 ALA A N 1
ATOM 858 C CA . ALA A 1 113 ? -8.391 4.375 8.042 1.00 93.50 113 ALA A CA 1
ATOM 859 C C . ALA A 1 113 ? -7.075 5.148 8.204 1.00 93.50 113 ALA A C 1
ATOM 861 O O . ALA A 1 113 ? -6.275 4.840 9.088 1.00 93.50 113 ALA A O 1
ATOM 862 N N . ASP A 1 114 ? -6.916 6.257 7.475 1.00 90.62 114 ASP A N 1
ATOM 863 C CA . ASP A 1 114 ? -5.777 7.172 7.619 1.00 90.62 114 ASP A CA 1
ATOM 864 C C . ASP A 1 114 ? -5.616 7.711 9.053 1.00 90.62 114 ASP A C 1
ATOM 866 O O . ASP A 1 114 ? -4.504 7.883 9.564 1.00 90.62 114 ASP A O 1
ATOM 870 N N . LEU A 1 115 ? -6.732 8.047 9.707 1.00 92.50 115 LEU A N 1
ATOM 871 C CA . LEU A 1 115 ? -6.743 8.531 11.089 1.00 92.50 115 LEU A CA 1
ATOM 872 C C . LEU A 1 115 ? -6.385 7.423 12.082 1.00 92.50 115 LEU A C 1
ATOM 874 O O . LEU A 1 115 ? -5.670 7.687 13.052 1.00 92.50 115 LEU A O 1
ATOM 878 N N . LEU A 1 116 ? -6.872 6.204 11.856 1.00 94.06 116 LEU A N 1
ATOM 879 C CA . LEU A 1 116 ? -6.553 5.042 12.675 1.00 94.06 116 LEU A CA 1
ATOM 880 C C . LEU A 1 116 ? -5.073 4.679 12.525 1.00 94.06 116 LEU A C 1
ATOM 882 O O . LEU A 1 116 ? -4.383 4.542 13.534 1.00 94.06 116 LEU A O 1
ATOM 886 N N . PHE A 1 117 ? -4.540 4.665 11.303 1.00 92.44 117 PHE A N 1
ATOM 887 C CA . PHE A 1 117 ? -3.124 4.402 11.047 1.00 92.44 117 PHE A CA 1
ATOM 888 C C . PHE A 1 117 ? -2.222 5.407 11.774 1.00 92.44 117 PHE A C 1
ATOM 890 O O . PHE A 1 117 ? -1.211 5.039 12.377 1.00 92.44 117 PHE A O 1
ATOM 897 N N . GLN A 1 118 ? -2.612 6.685 11.784 1.00 90.62 118 GLN A N 1
ATOM 898 C CA . GLN A 1 118 ? -1.904 7.719 12.540 1.00 90.62 118 GLN A CA 1
ATOM 899 C C . GLN A 1 118 ? -1.941 7.467 14.047 1.00 90.62 118 GLN A C 1
ATOM 901 O O . GLN A 1 118 ? -0.922 7.643 14.711 1.00 90.62 118 GLN A O 1
ATOM 906 N N . ARG A 1 119 ? -3.085 7.048 14.606 1.00 93.00 119 ARG A N 1
ATOM 907 C CA . ARG A 1 119 ? -3.180 6.685 16.030 1.00 93.00 119 ARG A CA 1
ATOM 908 C C . ARG A 1 119 ? -2.264 5.508 16.365 1.00 93.00 119 ARG A C 1
ATOM 910 O O . ARG A 1 119 ? -1.519 5.609 17.336 1.00 93.00 119 ARG A O 1
ATOM 917 N N . LEU A 1 120 ? -2.272 4.458 15.543 1.00 89.69 120 LEU A N 1
ATOM 918 C CA . LEU A 1 120 ? -1.402 3.287 15.692 1.00 89.69 120 LEU A CA 1
ATOM 919 C C . LEU A 1 120 ? 0.083 3.682 15.658 1.00 89.69 120 LEU A C 1
ATOM 921 O O . LEU A 1 120 ? 0.830 3.395 16.590 1.00 89.69 120 LEU A O 1
ATOM 925 N N . SER A 1 121 ? 0.486 4.431 14.629 1.00 87.69 121 SER A N 1
ATOM 926 C CA . SER A 1 121 ? 1.867 4.897 14.441 1.00 87.69 121 SER A CA 1
ATOM 927 C C . SER A 1 121 ? 2.346 5.801 15.582 1.00 87.69 121 SER A C 1
ATOM 929 O O . SER A 1 121 ? 3.488 5.698 16.038 1.00 87.69 121 SER A O 1
ATOM 931 N N . ASN A 1 122 ? 1.474 6.688 16.073 1.00 88.50 122 ASN A N 1
ATOM 932 C CA . ASN A 1 122 ? 1.791 7.568 17.195 1.00 88.50 122 ASN A CA 1
ATOM 933 C C . ASN A 1 122 ? 1.958 6.777 18.496 1.00 88.50 122 ASN A C 1
ATOM 935 O O . ASN A 1 122 ? 2.897 7.053 19.240 1.00 88.50 122 ASN A O 1
ATOM 939 N N . ALA A 1 123 ? 1.091 5.791 18.755 1.00 88.56 123 ALA A N 1
ATOM 940 C CA . ALA A 1 123 ? 1.184 4.930 19.933 1.00 88.56 123 ALA A CA 1
ATOM 941 C C . ALA A 1 123 ? 2.497 4.130 19.942 1.00 88.56 123 ALA A C 1
ATOM 943 O O . ALA A 1 123 ? 3.226 4.170 20.934 1.00 88.56 123 ALA A O 1
ATOM 944 N N . ALA A 1 124 ? 2.859 3.518 18.809 1.00 85.50 124 ALA A N 1
ATOM 945 C CA . ALA A 1 124 ? 4.134 2.820 18.648 1.00 85.50 124 ALA A CA 1
ATOM 946 C C . ALA A 1 124 ? 5.336 3.751 18.901 1.00 85.50 124 ALA A C 1
ATOM 948 O O . ALA A 1 124 ? 6.237 3.426 19.673 1.00 85.50 124 ALA A O 1
ATOM 949 N N . THR A 1 125 ? 5.318 4.955 18.314 1.00 84.44 125 THR A N 1
ATOM 950 C CA . THR A 1 125 ? 6.395 5.949 18.476 1.00 84.44 125 THR A CA 1
ATOM 951 C C . THR A 1 125 ? 6.544 6.412 19.925 1.00 84.44 125 THR A C 1
ATOM 953 O O . THR A 1 125 ? 7.662 6.535 20.428 1.00 84.44 125 THR A O 1
ATOM 956 N N . LEU A 1 126 ? 5.428 6.696 20.603 1.00 86.75 126 LEU A N 1
ATOM 957 C CA . LEU A 1 126 ? 5.419 7.096 22.011 1.00 86.75 126 LEU A CA 1
ATOM 958 C C . LEU A 1 126 ? 6.018 5.994 22.890 1.00 86.75 126 LEU A C 1
ATOM 960 O O . LEU A 1 126 ? 6.888 6.284 23.709 1.00 86.75 126 LEU A O 1
ATOM 964 N N . ALA A 1 127 ? 5.628 4.739 22.660 1.00 83.06 127 ALA A N 1
ATOM 965 C CA . ALA A 1 127 ? 6.147 3.598 23.402 1.00 83.06 127 ALA A CA 1
ATOM 966 C C . ALA A 1 127 ? 7.660 3.409 23.215 1.00 83.06 127 ALA A C 1
ATOM 968 O O . ALA A 1 127 ? 8.383 3.246 24.200 1.00 83.06 127 ALA A O 1
ATOM 969 N N . SER A 1 128 ? 8.163 3.509 21.977 1.00 81.25 128 SER A N 1
ATOM 970 C CA . SER A 1 128 ? 9.605 3.432 21.707 1.00 81.25 128 SER A CA 1
ATOM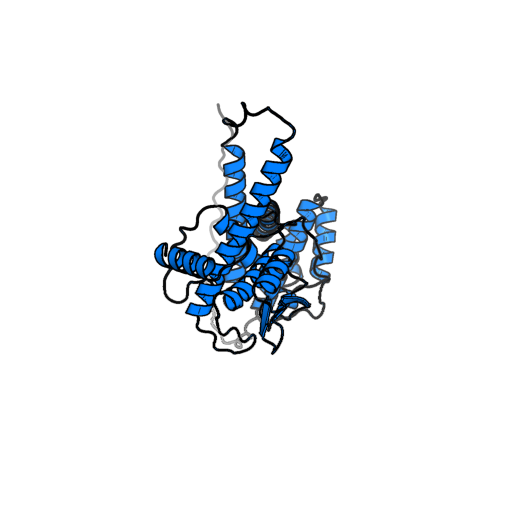 971 C C . SER A 1 128 ? 10.383 4.539 22.421 1.00 81.25 128 SER A C 1
ATOM 973 O O . SER A 1 128 ? 11.446 4.276 22.979 1.00 81.25 128 SER A O 1
ATOM 975 N N . ARG A 1 129 ? 9.844 5.768 22.466 1.00 82.12 129 ARG A N 1
ATOM 976 C CA . ARG A 1 129 ? 10.487 6.891 23.170 1.00 82.12 129 ARG A CA 1
ATOM 977 C C . ARG A 1 129 ? 10.569 6.633 24.670 1.00 82.12 129 ARG A C 1
ATOM 979 O O . ARG A 1 129 ? 11.656 6.767 25.224 1.00 82.12 129 ARG A O 1
ATOM 986 N N . THR A 1 130 ? 9.478 6.190 25.295 1.00 80.44 130 THR A N 1
ATOM 987 C CA . THR A 1 130 ? 9.453 5.854 26.727 1.00 80.44 130 THR A CA 1
ATOM 988 C C . THR A 1 130 ? 10.461 4.759 27.081 1.00 80.44 130 THR A C 1
ATOM 990 O O . THR A 1 130 ? 11.151 4.884 28.088 1.00 80.44 130 THR A O 1
ATOM 993 N N . MET A 1 131 ? 10.622 3.736 26.233 1.00 73.62 131 MET A N 1
ATOM 994 C CA . MET A 1 131 ? 11.634 2.690 26.442 1.00 73.62 131 MET A CA 1
ATOM 995 C C . MET A 1 131 ? 13.071 3.219 26.310 1.00 73.62 131 MET A C 1
ATOM 997 O O . MET A 1 131 ? 13.929 2.872 27.116 1.00 73.62 131 MET A O 1
ATOM 1001 N N . THR A 1 132 ? 13.345 4.100 25.342 1.00 68.19 132 THR A N 1
ATOM 1002 C CA . THR A 1 132 ? 14.691 4.681 25.150 1.00 68.19 132 THR A CA 1
ATOM 1003 C C . THR A 1 132 ? 15.063 5.757 26.177 1.00 68.19 132 THR A C 1
ATOM 1005 O O . THR A 1 132 ? 16.243 5.970 26.453 1.00 68.19 132 THR A O 1
ATOM 1008 N N . SER A 1 133 ? 14.079 6.426 26.787 1.00 61.62 133 SER A N 1
ATOM 1009 C CA . SER A 1 133 ? 14.310 7.457 27.808 1.00 61.62 133 SER A CA 1
ATOM 1010 C C . SER A 1 133 ? 14.801 6.903 29.154 1.00 61.62 133 SER A C 1
ATOM 1012 O O . SER A 1 133 ? 15.203 7.689 30.006 1.00 61.62 133 SER A O 1
ATOM 1014 N N . GLY A 1 134 ? 14.845 5.577 29.333 1.00 52.28 134 GLY A N 1
ATOM 1015 C CA . GLY A 1 134 ? 15.443 4.923 30.501 1.00 52.28 134 GLY A CA 1
ATOM 1016 C C . GLY A 1 134 ? 16.973 4.788 30.471 1.00 52.28 134 GLY A C 1
ATOM 1017 O O . GLY A 1 134 ? 17.532 4.298 31.447 1.00 52.28 134 GLY A O 1
ATOM 1018 N N . THR A 1 135 ? 17.670 5.183 29.390 1.00 54.78 135 THR A N 1
ATOM 1019 C CA . THR A 1 135 ? 19.104 4.839 29.224 1.00 54.78 135 THR A CA 1
ATOM 1020 C C . THR A 1 135 ? 20.053 5.950 28.763 1.00 54.78 135 THR A C 1
ATOM 1022 O O . THR A 1 135 ? 21.234 5.664 28.605 1.00 54.78 135 THR A O 1
ATOM 1025 N N . ALA A 1 136 ? 19.648 7.213 28.578 1.00 48.84 136 ALA A N 1
ATOM 1026 C CA . ALA A 1 136 ? 20.644 8.276 28.361 1.00 48.84 136 ALA A CA 1
ATOM 1027 C C . ALA A 1 136 ? 20.103 9.696 28.553 1.00 48.84 136 ALA A C 1
ATOM 1029 O O . ALA A 1 136 ? 19.347 10.225 27.737 1.00 48.84 136 ALA A O 1
ATOM 1030 N N . ASN A 1 137 ? 20.629 10.357 29.581 1.00 50.50 137 ASN A N 1
ATOM 1031 C CA . ASN A 1 137 ? 20.698 11.805 29.691 1.00 50.50 137 ASN A CA 1
ATOM 1032 C C . ASN A 1 137 ? 21.780 12.306 28.707 1.00 50.50 137 ASN A C 1
ATOM 1034 O O . ASN A 1 137 ? 22.941 12.463 29.066 1.00 50.50 137 ASN A O 1
ATOM 1038 N N . SER A 1 138 ? 21.435 12.451 27.426 1.00 54.09 138 SER A N 1
ATOM 1039 C CA . SER A 1 138 ? 22.329 12.993 26.390 1.00 54.09 138 SER A CA 1
ATOM 1040 C C . SER A 1 138 ? 21.506 13.602 25.256 1.00 54.09 138 SER A C 1
ATOM 1042 O O . SER A 1 138 ? 21.304 13.011 24.198 1.00 54.09 138 SER A O 1
ATOM 1044 N N . ILE A 1 139 ? 20.962 14.798 25.484 1.00 53.31 139 ILE A N 1
ATOM 1045 C CA . ILE A 1 139 ? 20.326 15.588 24.425 1.00 53.31 139 ILE A CA 1
ATOM 1046 C C . ILE A 1 139 ? 20.807 17.027 24.554 1.00 53.31 139 ILE A C 1
ATOM 1048 O O . ILE A 1 139 ? 20.157 17.866 25.174 1.00 53.31 139 ILE A O 1
ATOM 1052 N N . ARG A 1 140 ? 21.952 17.334 23.935 1.00 46.53 140 ARG A N 1
ATOM 1053 C CA . ARG A 1 140 ? 22.282 18.727 23.613 1.00 46.53 140 ARG A CA 1
ATOM 1054 C C . ARG A 1 140 ? 23.202 18.910 22.403 1.00 46.53 140 ARG A C 1
ATOM 1056 O O . ARG A 1 140 ? 24.072 19.761 22.445 1.00 46.53 140 ARG A O 1
ATOM 1063 N N . THR A 1 141 ? 22.988 18.181 21.301 1.00 43.62 141 THR A N 1
ATOM 1064 C CA . THR A 1 141 ? 23.695 18.475 20.025 1.00 43.62 141 THR A CA 1
ATOM 1065 C C . THR A 1 141 ? 22.907 18.248 18.717 1.00 43.62 141 THR A C 1
ATOM 1067 O O . THR A 1 141 ? 23.418 18.557 17.648 1.00 43.62 141 THR A O 1
ATOM 1070 N N . GLN A 1 142 ? 21.638 17.815 18.716 1.00 48.81 142 GLN A N 1
ATOM 1071 C CA . GLN A 1 142 ? 20.949 17.396 17.468 1.00 48.81 142 GLN A CA 1
ATOM 1072 C C . GLN A 1 142 ? 20.229 18.487 16.631 1.00 48.81 142 GLN A C 1
ATOM 1074 O O . GLN A 1 142 ? 19.429 18.162 15.752 1.00 48.81 142 GLN A O 1
ATOM 1079 N N . ARG A 1 143 ? 20.474 19.788 16.842 1.00 46.56 143 ARG A N 1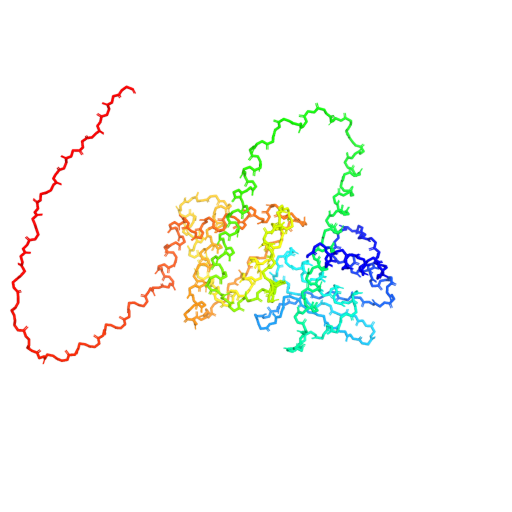
ATOM 1080 C CA . ARG A 1 143 ? 19.699 20.855 16.158 1.00 46.56 143 ARG A CA 1
ATOM 1081 C C . ARG A 1 143 ? 20.342 21.518 14.930 1.00 46.56 143 ARG A C 1
ATOM 1083 O O . ARG A 1 143 ? 19.718 22.407 14.369 1.00 46.56 143 ARG A O 1
ATOM 1090 N N . LEU A 1 144 ? 21.514 21.080 14.461 1.00 47.06 144 LEU A N 1
ATOM 1091 C CA . LEU A 1 144 ? 22.229 21.751 13.352 1.00 47.06 144 LEU A CA 1
ATOM 1092 C C . LEU A 1 144 ? 22.485 20.892 12.090 1.00 47.06 144 LEU A C 1
ATOM 1094 O O . LEU A 1 144 ? 23.107 21.367 11.150 1.00 47.06 144 LEU A O 1
ATOM 1098 N N . TRP A 1 145 ? 21.961 19.662 12.007 1.00 53.34 145 TRP A N 1
ATOM 1099 C CA . TRP A 1 145 ? 22.179 18.722 10.880 1.00 53.34 145 TRP A CA 1
ATOM 1100 C C . TRP A 1 145 ? 20.946 18.551 9.957 1.00 53.34 145 TRP A C 1
ATOM 1102 O O . TRP A 1 145 ? 20.555 17.444 9.595 1.00 53.34 145 TRP A O 1
ATOM 1112 N N . TRP A 1 146 ? 20.262 19.653 9.632 1.00 58.66 146 TRP A N 1
ATOM 1113 C CA . TRP A 1 146 ? 18.918 19.644 9.025 1.00 58.66 146 TRP A CA 1
ATOM 1114 C C . TRP A 1 146 ? 18.794 19.762 7.481 1.00 58.66 146 TRP A C 1
ATOM 1116 O O . TRP A 1 146 ? 17.712 19.437 6.993 1.00 58.66 146 TRP A O 1
ATOM 1126 N N . PRO A 1 147 ? 19.799 20.147 6.658 1.00 59.88 147 PRO A N 1
ATOM 1127 C CA . PRO A 1 147 ? 19.538 20.321 5.222 1.00 59.88 147 PRO A CA 1
ATOM 1128 C C . PRO A 1 147 ? 19.556 19.016 4.397 1.00 59.88 147 PRO A C 1
ATOM 1130 O O . PRO A 1 147 ? 18.690 18.826 3.547 1.00 59.88 147 PRO A O 1
ATOM 1133 N N . THR A 1 148 ? 20.492 18.086 4.615 1.00 69.56 148 THR A N 1
ATOM 1134 C CA . THR A 1 148 ? 20.727 16.963 3.674 1.00 69.56 148 THR A CA 1
ATOM 1135 C C . THR A 1 148 ? 19.651 15.874 3.702 1.00 69.56 148 THR A C 1
ATOM 1137 O O . THR A 1 148 ? 19.239 15.375 2.649 1.00 69.56 148 THR A O 1
ATOM 1140 N N . SER A 1 149 ? 19.146 15.517 4.885 1.00 79.31 149 SER A N 1
ATOM 1141 C CA . SER A 1 149 ? 18.087 14.507 5.027 1.00 79.31 149 SER A CA 1
ATOM 1142 C C . SER A 1 149 ? 16.761 14.985 4.437 1.00 79.31 149 SER A C 1
ATOM 1144 O O . SER A 1 149 ? 16.058 14.202 3.807 1.00 79.31 149 SER A O 1
ATOM 1146 N N . TRP A 1 150 ? 16.454 16.278 4.552 1.00 83.56 150 TRP A N 1
ATOM 1147 C CA . TRP A 1 150 ? 15.244 16.867 3.985 1.00 83.56 150 TRP A CA 1
ATOM 1148 C C . TRP A 1 150 ? 15.224 16.818 2.453 1.00 83.56 150 TRP A C 1
ATOM 1150 O O . TRP A 1 150 ? 14.216 16.423 1.866 1.00 83.56 150 TRP A O 1
ATOM 1160 N N . TRP A 1 151 ? 16.341 17.157 1.797 1.00 85.75 151 TRP A N 1
ATOM 1161 C CA . TRP A 1 151 ? 16.461 17.043 0.337 1.00 85.75 151 TRP A CA 1
ATOM 1162 C C . TRP A 1 151 ? 16.352 15.590 -0.130 1.00 85.75 151 TRP A C 1
ATOM 1164 O O . TRP A 1 151 ? 15.690 15.309 -1.129 1.00 85.75 151 TRP A O 1
ATOM 1174 N N . THR A 1 152 ? 16.956 14.663 0.616 1.00 87.38 152 THR A N 1
ATOM 1175 C CA . THR A 1 152 ? 16.889 13.220 0.331 1.00 87.38 152 THR A CA 1
ATOM 1176 C C . THR A 1 152 ? 15.457 12.694 0.439 1.00 87.38 152 THR A C 1
ATOM 1178 O O . THR A 1 152 ? 14.983 11.976 -0.444 1.00 87.38 152 THR A O 1
ATOM 1181 N N . ASP A 1 153 ? 14.738 13.102 1.483 1.00 87.38 153 ASP A N 1
ATOM 1182 C CA . ASP A 1 153 ? 13.334 12.760 1.692 1.00 87.38 153 ASP A CA 1
ATOM 1183 C C . ASP A 1 153 ? 12.445 13.332 0.582 1.00 87.38 153 ASP A C 1
ATOM 1185 O O . ASP A 1 153 ? 11.621 12.608 0.028 1.00 87.38 153 ASP A O 1
ATOM 1189 N N . ARG A 1 154 ? 12.653 14.593 0.183 1.00 88.25 154 ARG A N 1
ATOM 1190 C CA . ARG A 1 154 ? 11.909 15.190 -0.935 1.00 88.25 154 ARG A CA 1
ATOM 1191 C C . ARG A 1 154 ? 12.188 14.515 -2.268 1.00 88.25 154 ARG A C 1
ATOM 1193 O O . ARG A 1 154 ? 11.261 14.312 -3.045 1.00 88.25 154 ARG A O 1
ATOM 1200 N N . ARG A 1 155 ? 13.445 14.156 -2.539 1.00 90.94 155 ARG A N 1
ATOM 1201 C CA . ARG A 1 155 ? 13.804 13.402 -3.746 1.00 90.94 155 ARG A CA 1
ATOM 1202 C C . ARG A 1 155 ? 13.128 12.034 -3.748 1.00 90.94 155 ARG A C 1
ATOM 1204 O O . ARG A 1 155 ? 12.611 11.625 -4.779 1.00 90.94 155 ARG A O 1
ATOM 1211 N N . THR A 1 156 ? 13.093 11.364 -2.597 1.00 92.62 156 THR A N 1
ATOM 1212 C CA . THR A 1 156 ? 12.372 10.096 -2.421 1.00 92.62 156 THR A CA 1
ATOM 1213 C C . THR A 1 156 ? 10.886 10.273 -2.731 1.00 92.62 156 THR A C 1
ATOM 1215 O O . THR A 1 156 ? 10.352 9.550 -3.564 1.00 92.62 156 THR A O 1
ATOM 1218 N N . ASP A 1 157 ? 10.235 11.277 -2.139 1.00 90.94 157 ASP A N 1
ATOM 1219 C CA . ASP A 1 157 ? 8.813 11.560 -2.376 1.00 90.94 157 ASP A CA 1
ATOM 1220 C C . ASP A 1 157 ? 8.522 11.868 -3.849 1.00 90.94 157 ASP A C 1
ATOM 1222 O O . ASP A 1 157 ? 7.535 11.382 -4.402 1.00 90.94 157 ASP A O 1
ATOM 1226 N N . TRP A 1 158 ? 9.403 12.628 -4.507 1.00 93.12 158 TRP A N 1
ATOM 1227 C CA . TRP A 1 158 ? 9.289 12.918 -5.934 1.00 93.12 158 TRP A CA 1
ATOM 1228 C C . TRP A 1 158 ? 9.366 11.646 -6.783 1.00 93.12 158 TRP A C 1
ATOM 1230 O O . TRP A 1 158 ? 8.508 11.446 -7.639 1.00 93.12 158 TRP A O 1
ATOM 1240 N N . GLN A 1 159 ? 10.330 10.761 -6.517 1.00 95.00 159 GLN A N 1
ATOM 1241 C CA . GLN A 1 159 ? 10.484 9.502 -7.255 1.00 95.00 159 GLN A CA 1
ATOM 1242 C C . GLN A 1 159 ? 9.294 8.554 -7.056 1.00 95.00 159 GLN A C 1
ATOM 1244 O O . GLN A 1 159 ? 8.787 7.986 -8.020 1.00 95.00 159 GLN A O 1
ATOM 1249 N N . VAL A 1 160 ? 8.786 8.423 -5.824 1.00 94.62 160 VAL A N 1
ATOM 1250 C CA . VAL A 1 160 ? 7.566 7.636 -5.566 1.00 94.62 160 VAL A CA 1
ATOM 1251 C C . VAL A 1 160 ? 6.364 8.255 -6.292 1.00 94.62 160 VAL A C 1
ATOM 1253 O O . VAL A 1 160 ? 5.530 7.536 -6.841 1.00 94.62 160 VAL A O 1
ATOM 1256 N N . ASN A 1 161 ? 6.273 9.588 -6.345 1.00 93.00 161 ASN A N 1
ATOM 1257 C CA . ASN A 1 161 ? 5.229 10.269 -7.106 1.00 93.00 161 ASN A CA 1
ATOM 1258 C C . ASN A 1 161 ? 5.341 10.004 -8.620 1.00 93.00 161 ASN A C 1
ATOM 1260 O O . ASN A 1 161 ? 4.307 9.789 -9.244 1.00 93.00 161 ASN A O 1
ATOM 1264 N N . GLN A 1 162 ? 6.547 9.977 -9.201 1.00 94.62 162 GLN A N 1
ATOM 1265 C CA . GLN A 1 162 ? 6.748 9.621 -10.617 1.00 94.62 162 GLN A CA 1
ATOM 1266 C C . GLN A 1 162 ? 6.308 8.183 -10.915 1.00 94.62 162 GLN A C 1
ATOM 1268 O O . GLN A 1 162 ? 5.553 7.952 -11.863 1.00 94.62 162 GLN A O 1
ATOM 1273 N N . LEU A 1 163 ? 6.688 7.229 -10.057 1.00 95.88 163 LEU A N 1
ATOM 1274 C CA . LEU A 1 163 ? 6.245 5.839 -10.175 1.00 95.88 163 LEU A CA 1
ATOM 1275 C C . LEU A 1 163 ? 4.714 5.739 -10.146 1.00 95.88 163 LEU A C 1
ATOM 1277 O O . LEU A 1 163 ? 4.112 5.104 -11.007 1.00 95.88 163 LEU A O 1
ATOM 1281 N N . TRP A 1 164 ? 4.070 6.421 -9.199 1.00 94.81 164 TRP A N 1
ATOM 1282 C CA . TRP A 1 164 ? 2.610 6.456 -9.114 1.00 94.81 164 TRP A CA 1
ATOM 1283 C C . TRP A 1 164 ? 1.943 7.066 -10.346 1.00 94.81 164 TRP A C 1
ATOM 1285 O O . TRP A 1 164 ? 0.968 6.508 -10.839 1.00 94.81 164 TRP A O 1
ATOM 1295 N N . MET A 1 165 ? 2.459 8.191 -10.856 1.00 93.75 165 MET A N 1
ATOM 1296 C CA . MET A 1 165 ? 1.932 8.817 -12.074 1.00 93.75 165 MET A CA 1
ATOM 1297 C C . MET A 1 165 ? 2.009 7.853 -13.259 1.00 93.75 165 MET A C 1
ATOM 1299 O O . MET A 1 165 ? 1.055 7.753 -14.023 1.00 93.75 165 MET A O 1
ATOM 1303 N N . THR A 1 166 ? 3.116 7.119 -13.378 1.00 95.38 166 THR A N 1
ATOM 1304 C CA . THR A 1 166 ? 3.337 6.132 -14.443 1.00 95.38 166 THR A CA 1
ATOM 1305 C C . THR A 1 166 ? 2.352 4.973 -14.356 1.00 95.38 166 THR A C 1
ATOM 1307 O O . THR A 1 166 ? 1.719 4.631 -15.352 1.00 95.38 166 THR A O 1
ATOM 1310 N N . LEU A 1 167 ? 2.170 4.411 -13.158 1.00 94.62 167 LEU A N 1
ATOM 1311 C CA . LEU A 1 167 ? 1.200 3.341 -12.921 1.00 94.62 167 LEU A CA 1
ATOM 1312 C C . LEU A 1 167 ? -0.227 3.808 -13.229 1.00 94.62 167 LEU A C 1
ATOM 1314 O O . LEU A 1 167 ? -0.938 3.139 -13.967 1.00 94.62 167 LEU A O 1
ATOM 1318 N N . ARG A 1 168 ? -0.617 4.992 -12.743 1.00 91.19 168 ARG A N 1
ATOM 1319 C CA . ARG A 1 168 ? -1.948 5.567 -12.982 1.00 91.19 168 ARG A CA 1
ATOM 1320 C C . ARG A 1 168 ? -2.204 5.879 -14.457 1.00 91.19 168 ARG A C 1
ATOM 1322 O O . ARG A 1 168 ? -3.323 5.723 -14.925 1.00 91.19 168 ARG A O 1
ATOM 1329 N N . ALA A 1 169 ? -1.187 6.332 -15.187 1.00 91.38 169 ALA A N 1
ATOM 1330 C CA . ALA A 1 169 ? -1.307 6.595 -16.618 1.00 91.38 169 ALA A CA 1
ATOM 1331 C C . ALA A 1 169 ? -1.462 5.303 -17.436 1.00 91.38 169 ALA A C 1
ATOM 1333 O O . ALA A 1 169 ? -2.137 5.319 -18.461 1.00 91.38 169 ALA A O 1
ATOM 1334 N N . GLY A 1 170 ? -0.844 4.198 -17.004 1.00 92.31 170 GLY A N 1
ATOM 1335 C CA . GLY A 1 170 ? -0.949 2.914 -17.699 1.00 92.31 170 GLY A CA 1
ATOM 1336 C C . GLY A 1 170 ? -2.094 2.003 -17.243 1.00 92.31 170 GLY A C 1
ATOM 1337 O O . GLY A 1 170 ? -2.343 1.008 -17.920 1.00 92.31 170 GLY A O 1
ATOM 1338 N N . MET A 1 171 ? -2.767 2.349 -16.143 1.00 90.12 171 MET A N 1
ATOM 1339 C CA . MET A 1 171 ? -3.928 1.656 -15.569 1.00 90.12 171 MET A CA 1
ATOM 1340 C C . MET A 1 171 ? -4.957 2.675 -15.048 1.00 90.12 171 MET A C 1
ATOM 1342 O O . MET A 1 171 ? -5.069 2.889 -13.836 1.00 90.12 171 MET A O 1
ATOM 1346 N N . PRO A 1 172 ? -5.669 3.400 -15.925 1.00 83.12 172 PRO A N 1
ATOM 1347 C CA . PRO A 1 172 ? -6.676 4.367 -15.488 1.00 83.12 172 PRO A CA 1
ATOM 1348 C C . PRO A 1 172 ? -7.844 3.715 -14.723 1.00 83.12 172 PRO A C 1
ATOM 1350 O O . PRO A 1 172 ? -8.446 4.368 -13.870 1.00 83.12 172 PRO A O 1
ATOM 1353 N N . GLU A 1 173 ? -8.146 2.446 -15.010 1.00 73.25 173 GLU A N 1
ATOM 1354 C CA . GLU A 1 173 ? -9.171 1.619 -14.357 1.00 73.25 173 GLU A CA 1
ATOM 1355 C C . GLU A 1 173 ? -8.774 1.118 -12.968 1.00 73.25 173 GLU A C 1
ATOM 1357 O O . GLU A 1 173 ? -9.656 0.787 -12.176 1.00 73.25 173 GLU A O 1
ATOM 1362 N N . ALA A 1 174 ? -7.483 1.167 -12.619 1.00 66.81 174 ALA A N 1
ATOM 1363 C CA . ALA A 1 174 ? -7.035 1.176 -11.233 1.00 66.81 174 ALA A CA 1
ATOM 1364 C C . ALA A 1 174 ? -7.451 2.508 -10.585 1.00 66.81 174 ALA A C 1
ATOM 1366 O O . ALA A 1 174 ? -6.626 3.302 -10.120 1.00 66.81 174 ALA A O 1
ATOM 1367 N N . ALA A 1 175 ? -8.755 2.784 -10.567 1.00 54.31 175 ALA A N 1
ATOM 1368 C CA . ALA A 1 175 ? -9.377 3.791 -9.744 1.00 54.31 175 ALA A CA 1
ATOM 1369 C C . ALA A 1 175 ? -9.269 3.302 -8.301 1.00 54.31 175 ALA A C 1
ATOM 1371 O O . ALA A 1 175 ? -10.235 2.896 -7.665 1.00 54.31 175 ALA A O 1
ATOM 1372 N N . ILE A 1 176 ? -8.043 3.367 -7.778 1.00 54.06 176 ILE A N 1
ATOM 1373 C CA . ILE A 1 176 ? -7.774 3.584 -6.370 1.00 54.06 176 ILE A CA 1
ATOM 1374 C C . ILE A 1 176 ? -8.821 4.602 -5.953 1.00 54.06 176 ILE A C 1
ATOM 1376 O O . ILE A 1 176 ? -8.825 5.698 -6.532 1.00 54.06 176 ILE A O 1
ATOM 1380 N N . ILE A 1 177 ? -9.709 4.229 -5.025 1.00 50.03 177 ILE A N 1
ATOM 1381 C CA . ILE A 1 177 ? -10.696 5.118 -4.415 1.00 50.03 177 ILE A CA 1
ATOM 1382 C C . ILE A 1 177 ? -9.893 6.230 -3.743 1.00 50.03 177 ILE A C 1
ATOM 1384 O O . ILE A 1 177 ? -9.517 6.232 -2.573 1.00 50.03 177 ILE A O 1
ATOM 1388 N N . THR A 1 178 ? -9.502 7.177 -4.575 1.00 45.84 178 THR A N 1
ATOM 1389 C CA . THR A 1 178 ? -9.084 8.487 -4.185 1.00 45.84 178 THR A CA 1
ATOM 1390 C C . THR A 1 178 ? -10.408 9.055 -3.718 1.00 45.84 178 THR A C 1
ATOM 1392 O O . THR A 1 178 ? -11.413 8.923 -4.412 1.00 45.84 178 THR A O 1
ATOM 1395 N N . THR A 1 179 ? -10.440 9.599 -2.513 1.00 41.03 179 THR A N 1
ATOM 1396 C CA . THR A 1 179 ? -11.572 10.285 -1.866 1.00 41.03 179 THR A CA 1
ATOM 1397 C C . THR A 1 179 ? -12.020 11.530 -2.660 1.00 41.03 179 THR A C 1
ATOM 1399 O O . THR A 1 179 ? -12.221 12.607 -2.119 1.00 41.03 179 THR A O 1
ATOM 1402 N N . THR A 1 180 ? -12.070 11.418 -3.981 1.00 37.34 180 THR A N 1
ATOM 1403 C CA . THR A 1 180 ? -11.999 12.450 -5.013 1.00 37.34 180 THR A CA 1
ATOM 1404 C C . THR A 1 180 ? -13.012 12.139 -6.113 1.00 37.34 180 THR A C 1
ATOM 1406 O O . THR A 1 180 ? -12.803 12.453 -7.281 1.00 37.34 180 THR A O 1
ATOM 1409 N N . THR A 1 181 ? -14.129 11.513 -5.758 1.00 37.94 181 THR A N 1
ATOM 1410 C CA . THR A 1 181 ? -15.339 11.599 -6.564 1.00 37.94 181 THR A CA 1
ATOM 1411 C C . THR A 1 181 ? -15.926 13.006 -6.368 1.00 37.94 181 THR A C 1
ATOM 1413 O O . THR A 1 181 ? -16.288 13.419 -5.270 1.00 37.94 181 THR A O 1
ATOM 1416 N N . ALA A 1 182 ? -15.930 13.767 -7.464 1.00 33.00 182 ALA A N 1
ATOM 1417 C CA . ALA A 1 182 ? -16.561 15.075 -7.701 1.00 33.00 182 ALA A CA 1
ATOM 1418 C C . ALA A 1 182 ? -15.924 16.370 -7.142 1.00 33.00 182 ALA A C 1
ATOM 1420 O O . ALA A 1 182 ? -16.014 17.391 -7.822 1.00 33.00 182 ALA A O 1
ATOM 1421 N N . GLU A 1 183 ? -15.213 16.381 -6.013 1.00 33.47 183 GLU A N 1
ATOM 1422 C CA . GLU A 1 183 ? -14.455 17.572 -5.576 1.00 33.47 183 GLU A CA 1
ATOM 1423 C C . GLU A 1 183 ? -12.949 17.323 -5.694 1.00 33.47 183 GLU A C 1
ATOM 1425 O O . GLU A 1 183 ? -12.424 16.359 -5.136 1.00 33.47 183 GLU A O 1
ATOM 1430 N N . ARG A 1 184 ? -12.224 18.207 -6.403 1.00 31.11 184 ARG A N 1
ATOM 1431 C CA . ARG A 1 184 ? -10.754 18.263 -6.353 1.00 31.11 184 ARG A CA 1
ATOM 1432 C C . ARG A 1 184 ? -10.347 18.483 -4.896 1.00 31.11 184 ARG A C 1
ATOM 1434 O O . ARG A 1 184 ? -10.270 19.621 -4.451 1.00 31.11 184 ARG A O 1
ATOM 1441 N N . VAL A 1 185 ? -10.082 17.404 -4.163 1.00 36.16 185 VAL A N 1
ATOM 1442 C CA . VAL A 1 185 ? -9.374 17.410 -2.880 1.00 36.16 185 VAL A CA 1
ATOM 1443 C C . VAL A 1 185 ? -8.036 18.100 -3.154 1.00 36.16 185 VAL A C 1
ATOM 1445 O O . VAL A 1 185 ? -7.204 17.520 -3.857 1.00 36.16 185 VAL A O 1
ATOM 1448 N N . PRO A 1 186 ? -7.809 19.345 -2.692 1.00 32.34 186 PRO A N 1
ATOM 1449 C CA . PRO A 1 186 ? -6.551 20.016 -2.954 1.00 32.34 186 PRO A CA 1
ATOM 1450 C C . PRO A 1 186 ? -5.422 19.196 -2.337 1.00 32.34 186 PRO A C 1
ATOM 1452 O O . PRO A 1 186 ? -5.536 18.696 -1.214 1.00 32.34 186 PRO A O 1
ATOM 1455 N N . VAL A 1 187 ? -4.343 19.055 -3.102 1.00 39.09 187 VAL A N 1
ATOM 1456 C CA . VAL A 1 187 ? -3.107 18.312 -2.818 1.00 39.09 187 VAL A CA 1
ATOM 1457 C C . VAL A 1 187 ? -2.293 19.020 -1.716 1.00 39.09 187 VAL A C 1
ATOM 1459 O O . VAL A 1 187 ? -1.101 19.260 -1.845 1.00 39.09 187 VAL A O 1
ATOM 1462 N N . GLU A 1 188 ? -2.941 19.393 -0.613 1.00 32.88 188 GLU A N 1
ATOM 1463 C CA . GLU A 1 188 ? -2.325 20.062 0.541 1.00 32.88 188 GLU A CA 1
ATOM 1464 C C . GLU A 1 188 ? -2.133 19.122 1.735 1.00 32.88 188 GLU A C 1
ATOM 1466 O O . GLU A 1 188 ? -1.845 19.548 2.853 1.00 32.88 188 GLU A O 1
ATOM 1471 N N . ILE A 1 189 ? -2.233 17.809 1.528 1.00 39.72 189 ILE A N 1
ATOM 1472 C CA . ILE A 1 189 ? -1.640 16.877 2.481 1.00 39.72 189 ILE A CA 1
ATOM 1473 C C . ILE A 1 189 ? -0.151 16.839 2.152 1.00 39.72 189 ILE A C 1
ATOM 1475 O O . ILE A 1 189 ? 0.266 16.013 1.360 1.00 39.72 189 ILE A O 1
ATOM 1479 N N . GLY A 1 190 ? 0.637 17.754 2.712 1.00 46.62 190 GLY A N 1
ATOM 1480 C CA . GLY A 1 190 ? 2.095 17.639 2.728 1.00 46.62 190 GLY A CA 1
ATOM 1481 C C . GLY A 1 190 ? 2.572 16.704 3.848 1.00 46.62 190 GLY A C 1
ATOM 1482 O O . GLY A 1 190 ? 1.884 16.497 4.850 1.00 46.62 190 GLY A O 1
ATOM 1483 N N . GLY A 1 191 ? 3.778 16.150 3.711 1.00 65.75 191 GLY A N 1
ATOM 1484 C CA . GLY A 1 191 ? 4.473 15.426 4.785 1.00 65.75 191 GLY A CA 1
ATOM 1485 C C . GLY A 1 191 ? 4.233 13.910 4.824 1.00 65.75 191 GLY A C 1
ATOM 1486 O O . GLY A 1 191 ? 3.923 13.278 3.818 1.00 65.75 191 GLY A O 1
ATOM 1487 N N . SER A 1 192 ? 4.410 13.300 6.004 1.00 67.12 192 SER A N 1
ATOM 1488 C CA . SER A 1 192 ? 4.449 11.834 6.174 1.00 67.12 192 SER A CA 1
ATOM 1489 C C . SER A 1 192 ? 3.161 11.112 5.768 1.00 67.12 192 SER A C 1
ATOM 1491 O O . SER A 1 192 ? 3.230 9.974 5.309 1.00 67.12 192 SER A O 1
ATOM 1493 N N . ARG A 1 193 ? 1.995 11.761 5.887 1.00 75.06 193 ARG A N 1
ATOM 1494 C CA . ARG A 1 193 ? 0.707 11.185 5.462 1.00 75.06 193 ARG A CA 1
ATOM 1495 C C . ARG A 1 193 ? 0.627 11.031 3.946 1.00 75.06 193 ARG A C 1
ATOM 1497 O O . ARG A 1 193 ? 0.151 10.005 3.477 1.00 75.06 193 ARG A O 1
ATOM 1504 N N . GLN A 1 194 ? 1.109 12.021 3.193 1.00 82.88 194 GLN A N 1
ATOM 1505 C CA . GLN A 1 194 ? 1.138 11.943 1.732 1.00 82.88 194 GLN A CA 1
ATOM 1506 C C . GLN A 1 194 ? 2.003 10.778 1.280 1.00 82.88 194 GLN A C 1
ATOM 1508 O O . GLN A 1 194 ? 1.581 9.987 0.447 1.00 82.88 194 GLN A O 1
ATOM 1513 N N . ARG A 1 195 ? 3.186 10.649 1.895 1.00 88.69 195 ARG A N 1
ATOM 1514 C CA . ARG A 1 195 ? 4.105 9.538 1.656 1.00 88.69 195 ARG A CA 1
ATOM 1515 C C . ARG A 1 195 ? 3.434 8.199 1.949 1.00 88.69 195 ARG A C 1
ATOM 1517 O O . ARG A 1 195 ? 3.473 7.323 1.098 1.00 88.69 195 ARG A O 1
ATOM 1524 N N . TYR A 1 196 ? 2.791 8.056 3.110 1.00 89.00 196 TYR A N 1
ATOM 1525 C CA . TYR A 1 196 ? 2.061 6.838 3.473 1.00 89.00 196 TYR A CA 1
ATOM 1526 C C . TYR A 1 196 ? 1.004 6.469 2.434 1.00 89.00 196 TYR A C 1
ATOM 1528 O O . TYR A 1 196 ? 1.071 5.383 1.862 1.00 89.00 196 TYR A O 1
ATOM 1536 N N . ARG A 1 197 ? 0.078 7.394 2.149 1.00 89.50 197 ARG A N 1
ATOM 1537 C CA . ARG A 1 197 ? -1.001 7.144 1.194 1.00 89.50 197 ARG A CA 1
ATOM 1538 C C . ARG A 1 197 ? -0.427 6.788 -0.168 1.00 89.50 197 ARG A C 1
ATOM 1540 O O . ARG A 1 197 ? -0.823 5.796 -0.756 1.00 89.50 197 ARG A O 1
ATOM 1547 N N . ARG A 1 198 ? 0.579 7.528 -0.627 1.00 91.38 198 ARG A N 1
ATOM 1548 C CA . ARG A 1 198 ? 1.200 7.284 -1.923 1.00 91.38 198 ARG A CA 1
ATOM 1549 C C . ARG A 1 198 ? 1.882 5.917 -2.015 1.00 91.38 198 ARG A C 1
ATOM 1551 O O . ARG A 1 198 ? 1.776 5.265 -3.045 1.00 91.38 198 ARG A O 1
ATOM 1558 N N . VAL A 1 199 ? 2.550 5.471 -0.951 1.00 92.62 199 VAL A N 1
ATOM 1559 C CA . VAL A 1 199 ? 3.123 4.118 -0.867 1.00 92.62 199 VAL A CA 1
ATOM 1560 C C . VAL A 1 199 ? 2.024 3.059 -0.971 1.00 92.62 199 VAL A C 1
ATOM 1562 O O . VAL A 1 199 ? 2.176 2.117 -1.743 1.00 92.62 199 VAL A O 1
ATOM 1565 N N . VAL A 1 200 ? 0.920 3.215 -0.233 1.00 91.38 200 VAL A N 1
ATOM 1566 C CA . VAL A 1 200 ? -0.226 2.292 -0.308 1.00 91.38 200 VAL A CA 1
ATOM 1567 C C . VAL A 1 200 ? -0.794 2.244 -1.727 1.00 91.38 200 VAL A C 1
ATOM 1569 O O . VAL A 1 200 ? -0.946 1.168 -2.286 1.00 91.38 200 VAL A O 1
ATOM 1572 N N . GLU A 1 201 ? -1.030 3.404 -2.334 1.00 91.69 201 GLU A N 1
ATOM 1573 C CA . GLU A 1 201 ? -1.580 3.530 -3.685 1.00 91.69 201 GLU A CA 1
ATOM 1574 C C . GLU A 1 201 ? -0.698 2.878 -4.756 1.00 91.69 201 GLU A C 1
ATOM 1576 O O . GLU A 1 201 ? -1.203 2.206 -5.652 1.00 91.69 201 GLU A O 1
ATOM 1581 N N . VAL A 1 202 ? 0.626 3.037 -4.656 1.00 93.56 202 VAL A N 1
ATOM 1582 C CA . VAL A 1 202 ? 1.563 2.334 -5.542 1.00 93.56 202 VAL A CA 1
ATOM 1583 C C . VAL A 1 202 ? 1.416 0.824 -5.376 1.00 93.56 202 VAL A C 1
ATOM 1585 O O . VAL A 1 202 ? 1.349 0.117 -6.372 1.00 93.56 202 VAL A O 1
ATOM 1588 N N . HIS A 1 203 ? 1.317 0.313 -4.149 1.00 93.38 203 HIS A N 1
ATOM 1589 C CA . HIS A 1 203 ? 1.148 -1.126 -3.927 1.00 93.38 203 HIS A CA 1
ATOM 1590 C C . HIS A 1 203 ? -0.169 -1.693 -4.432 1.00 93.38 203 HIS A C 1
ATOM 1592 O O . HIS A 1 203 ? -0.171 -2.807 -4.946 1.00 93.38 203 HIS A O 1
ATOM 1598 N N . GLU A 1 204 ? -1.261 -0.947 -4.311 1.00 89.94 204 GLU A N 1
ATOM 1599 C CA . GLU A 1 204 ? -2.550 -1.333 -4.891 1.00 89.94 204 GLU A CA 1
ATOM 1600 C C . GLU A 1 204 ? -2.442 -1.456 -6.418 1.00 89.94 204 GLU A C 1
ATOM 1602 O O . GLU A 1 204 ? -2.814 -2.477 -6.993 1.00 89.94 204 GLU A O 1
ATOM 1607 N N . ALA A 1 205 ? -1.807 -0.485 -7.077 1.00 92.19 205 ALA A N 1
ATOM 1608 C CA . ALA A 1 205 ? -1.539 -0.562 -8.511 1.00 92.19 205 ALA A CA 1
ATOM 1609 C C . ALA A 1 205 ? -0.621 -1.749 -8.880 1.00 92.19 205 ALA A C 1
ATOM 1611 O O . ALA A 1 205 ? -0.885 -2.475 -9.836 1.00 92.19 205 ALA A O 1
ATOM 1612 N N . LEU A 1 206 ? 0.436 -2.004 -8.100 1.00 93.00 206 LEU A N 1
ATOM 1613 C CA . LEU A 1 206 ? 1.318 -3.160 -8.309 1.00 93.00 206 LEU A CA 1
ATOM 1614 C C . LEU A 1 206 ? 0.597 -4.498 -8.087 1.00 93.00 206 LEU A C 1
ATOM 1616 O O . LEU A 1 206 ? 0.919 -5.480 -8.753 1.00 93.00 206 LEU A O 1
ATOM 1620 N N . ARG A 1 207 ? -0.366 -4.561 -7.158 1.00 91.12 207 ARG A N 1
ATOM 1621 C CA . ARG A 1 207 ? -1.225 -5.734 -6.949 1.00 91.12 207 ARG A CA 1
ATOM 1622 C C . ARG A 1 207 ? -2.069 -5.997 -8.189 1.00 91.12 207 ARG A C 1
ATOM 1624 O O . ARG A 1 207 ? -2.109 -7.144 -8.632 1.00 91.12 207 ARG A O 1
ATOM 1631 N N . LEU A 1 208 ? -2.698 -4.962 -8.743 1.00 90.44 208 LEU A N 1
ATOM 1632 C CA . LEU A 1 208 ? -3.498 -5.092 -9.956 1.00 90.44 208 LEU A CA 1
ATOM 1633 C C . LEU A 1 208 ? -2.644 -5.597 -11.122 1.00 90.44 208 LEU A C 1
ATOM 1635 O O . LEU A 1 208 ? -3.081 -6.511 -11.796 1.00 90.44 208 LEU A O 1
ATOM 1639 N N . LEU A 1 209 ? -1.386 -5.161 -11.273 1.00 91.94 209 LEU A N 1
ATOM 1640 C CA . LEU A 1 209 ? -0.495 -5.638 -12.347 1.00 91.94 209 LEU A CA 1
ATOM 1641 C C . LEU A 1 209 ? -0.053 -7.110 -12.270 1.00 91.94 209 LEU A C 1
ATOM 1643 O O . LEU A 1 209 ? 0.520 -7.621 -13.236 1.00 91.94 209 LEU A O 1
ATOM 1647 N N . ARG A 1 210 ? -0.262 -7.807 -11.149 1.00 90.31 210 ARG A N 1
ATOM 1648 C CA . ARG A 1 210 ? 0.300 -9.155 -10.930 1.00 90.31 210 ARG A CA 1
ATOM 1649 C C . ARG A 1 210 ? -0.023 -10.183 -12.020 1.00 90.31 210 ARG A C 1
ATOM 1651 O O . ARG A 1 210 ? 0.893 -10.935 -12.351 1.00 90.31 210 ARG A O 1
ATOM 1658 N N . PRO A 1 211 ? -1.239 -10.245 -12.596 1.00 90.56 211 PRO A N 1
ATOM 1659 C CA . PRO A 1 211 ? -1.558 -11.194 -13.668 1.00 90.56 211 PRO A CA 1
ATOM 1660 C C . PRO A 1 211 ? -0.695 -11.022 -14.927 1.00 90.56 211 PRO A C 1
ATOM 1662 O O . PRO A 1 211 ? -0.530 -11.959 -15.702 1.00 90.56 211 PRO A O 1
ATOM 1665 N N . TRP A 1 212 ? -0.100 -9.843 -15.120 1.00 92.62 212 TRP A N 1
ATOM 1666 C CA . TRP A 1 212 ? 0.775 -9.545 -16.256 1.00 92.62 212 TRP A CA 1
ATOM 1667 C C . TRP A 1 212 ? 2.263 -9.734 -15.949 1.00 92.62 212 TRP A C 1
ATOM 1669 O O . TRP A 1 212 ? 3.104 -9.611 -16.849 1.00 92.62 212 TRP A O 1
ATOM 1679 N N . TYR A 1 213 ? 2.616 -10.043 -14.698 1.00 92.50 213 TYR A N 1
ATOM 1680 C CA . TYR A 1 213 ? 3.998 -10.322 -14.326 1.00 92.50 213 TYR A CA 1
ATOM 1681 C C . TYR A 1 213 ? 4.457 -11.645 -14.954 1.00 92.50 213 TYR A C 1
ATOM 1683 O O . TYR A 1 213 ? 3.663 -12.550 -15.174 1.00 92.50 213 TYR A O 1
ATOM 1691 N N . SER A 1 214 ? 5.761 -11.780 -15.213 1.00 92.31 214 SER A N 1
ATOM 1692 C CA . SER A 1 214 ? 6.356 -13.014 -15.741 1.00 92.31 214 SER A CA 1
ATOM 1693 C C . SER A 1 214 ? 7.626 -13.399 -14.994 1.00 92.31 214 SER A C 1
ATOM 1695 O O . SER A 1 214 ? 8.459 -12.545 -14.667 1.00 92.31 214 SER A O 1
ATOM 1697 N N . ARG A 1 215 ? 7.792 -14.707 -14.755 1.00 92.94 215 ARG A N 1
ATOM 1698 C CA . ARG A 1 215 ? 9.022 -15.281 -14.189 1.00 92.94 215 ARG A CA 1
ATOM 1699 C C . ARG A 1 215 ? 10.211 -15.114 -15.128 1.00 92.94 215 ARG A C 1
ATOM 1701 O O . ARG A 1 215 ? 11.311 -14.816 -14.681 1.00 92.94 215 ARG A O 1
ATOM 1708 N N . GLN A 1 216 ? 9.981 -15.234 -16.431 1.00 93.88 216 GLN A N 1
ATOM 1709 C CA . GLN A 1 216 ? 11.043 -15.125 -17.427 1.00 93.88 216 GLN A CA 1
ATOM 1710 C C . GLN A 1 216 ? 11.630 -13.708 -17.474 1.00 93.88 216 GLN A C 1
ATOM 1712 O O . GLN A 1 216 ? 12.847 -13.544 -17.567 1.00 93.88 216 GLN A O 1
ATOM 1717 N N . VAL A 1 217 ? 10.778 -12.684 -17.333 1.00 95.31 217 VAL A N 1
ATOM 1718 C CA . VAL A 1 217 ? 11.211 -11.280 -17.221 1.00 95.31 217 VAL A CA 1
ATOM 1719 C C . VAL A 1 217 ? 12.044 -11.076 -15.956 1.00 95.31 217 VAL A C 1
ATOM 1721 O O . VAL A 1 217 ? 13.116 -10.481 -16.027 1.00 95.31 217 VAL A O 1
ATOM 1724 N N . HIS A 1 218 ? 11.587 -11.611 -14.818 1.00 94.81 218 HIS A N 1
ATOM 1725 C CA . HIS A 1 218 ? 12.319 -11.550 -13.549 1.00 94.81 218 HIS A CA 1
ATOM 1726 C C . HIS A 1 218 ? 13.726 -12.146 -13.671 1.00 94.81 218 HIS A C 1
ATOM 1728 O O . HIS A 1 218 ? 14.716 -11.471 -13.384 1.00 94.81 218 HIS A O 1
ATOM 1734 N N . ASP A 1 219 ? 13.820 -13.392 -14.138 1.00 95.06 219 ASP A N 1
ATOM 1735 C CA . ASP A 1 219 ? 15.081 -14.132 -14.201 1.00 95.06 219 ASP A CA 1
ATOM 1736 C C . ASP A 1 219 ? 16.045 -13.502 -15.226 1.00 95.06 219 ASP A C 1
ATOM 1738 O O . ASP A 1 219 ? 17.241 -13.363 -14.957 1.00 95.06 219 ASP A O 1
ATOM 1742 N N . SER A 1 220 ? 15.521 -13.020 -16.361 1.00 96.75 220 SER A N 1
ATOM 1743 C CA . SER A 1 220 ? 16.282 -12.270 -17.373 1.00 96.75 220 SER A CA 1
ATOM 1744 C C . SER A 1 220 ? 16.849 -10.960 -16.815 1.00 96.75 220 SER A C 1
ATOM 1746 O O . SER A 1 220 ? 18.049 -10.693 -16.951 1.00 96.75 220 SER A O 1
ATOM 1748 N N . ALA A 1 221 ? 16.016 -10.162 -16.138 1.00 97.06 221 ALA A N 1
ATOM 1749 C CA . ALA A 1 221 ? 16.434 -8.908 -15.520 1.00 97.06 221 ALA A CA 1
ATOM 1750 C C . ALA A 1 221 ? 17.484 -9.139 -14.422 1.00 97.06 221 ALA A C 1
ATOM 1752 O O . ALA A 1 221 ? 18.475 -8.410 -14.364 1.00 97.06 221 ALA A O 1
ATOM 1753 N N . ALA A 1 222 ? 17.319 -10.183 -13.602 1.00 96.81 222 ALA A N 1
ATOM 1754 C CA . ALA A 1 222 ? 18.252 -10.531 -12.532 1.00 96.81 222 ALA A CA 1
ATOM 1755 C C . ALA A 1 222 ? 19.618 -10.947 -13.095 1.00 96.81 222 ALA A C 1
ATOM 1757 O O . ALA A 1 222 ? 20.651 -10.415 -12.685 1.00 96.81 222 ALA A O 1
ATOM 1758 N N . GLN A 1 223 ? 19.630 -11.825 -14.103 1.00 97.88 223 GLN A N 1
ATOM 1759 C CA . GLN A 1 223 ? 20.856 -12.236 -14.787 1.00 97.88 223 GLN A CA 1
ATOM 1760 C C . GLN A 1 223 ? 21.551 -11.046 -15.462 1.00 97.88 223 GLN A C 1
ATOM 1762 O O . GLN A 1 223 ? 22.782 -10.952 -15.483 1.00 97.88 223 GLN A O 1
ATOM 1767 N N . ARG A 1 224 ? 20.784 -10.118 -16.045 1.00 98.06 224 ARG A N 1
ATOM 1768 C CA . ARG A 1 224 ? 21.340 -8.900 -16.637 1.00 98.06 224 ARG A CA 1
ATOM 1769 C C . ARG A 1 224 ? 21.949 -7.995 -15.568 1.00 98.06 224 ARG A C 1
ATOM 1771 O O . ARG A 1 224 ? 23.105 -7.624 -15.720 1.00 98.06 224 ARG A O 1
ATOM 1778 N N . ALA A 1 225 ? 21.234 -7.696 -14.488 1.00 97.56 225 ALA A N 1
ATOM 1779 C CA . ALA A 1 225 ? 21.753 -6.900 -13.376 1.00 97.56 225 ALA A CA 1
ATOM 1780 C C . ALA A 1 225 ? 23.055 -7.488 -12.799 1.00 97.56 225 ALA A C 1
ATOM 1782 O O . ALA A 1 225 ? 24.021 -6.753 -12.591 1.00 97.56 225 ALA A O 1
ATOM 1783 N N . GLN A 1 226 ? 23.125 -8.817 -12.652 1.00 97.12 226 GLN A N 1
ATOM 1784 C CA . GLN A 1 226 ? 24.325 -9.516 -12.188 1.00 97.12 226 GLN A CA 1
ATOM 1785 C C . GLN A 1 226 ? 25.513 -9.367 -13.153 1.00 97.12 226 GLN A C 1
ATOM 1787 O O . GLN A 1 226 ? 26.634 -9.132 -12.708 1.00 97.12 226 GLN A O 1
ATOM 1792 N N . ARG A 1 227 ? 25.293 -9.452 -14.475 1.00 98.00 227 ARG A N 1
ATOM 1793 C CA . ARG A 1 227 ? 26.357 -9.241 -15.480 1.00 98.00 227 ARG A CA 1
ATOM 1794 C C . ARG A 1 227 ? 26.954 -7.834 -15.432 1.00 98.00 227 ARG A C 1
ATOM 1796 O O . ARG A 1 227 ? 28.138 -7.677 -15.704 1.00 98.00 227 ARG A O 1
ATOM 1803 N N . TYR A 1 228 ? 26.148 -6.840 -15.066 1.00 97.88 228 TYR A N 1
ATOM 1804 C CA . TYR A 1 228 ? 26.590 -5.457 -14.856 1.00 97.88 228 TYR A CA 1
ATOM 1805 C C . TYR A 1 228 ? 27.067 -5.187 -13.419 1.00 97.88 228 TYR A C 1
ATOM 1807 O O . TYR A 1 228 ? 27.354 -4.041 -13.088 1.00 97.88 228 TYR A O 1
ATOM 1815 N N . GLN A 1 229 ? 27.177 -6.228 -12.583 1.00 97.81 229 GLN A N 1
ATOM 1816 C CA . GLN A 1 229 ? 27.709 -6.166 -11.218 1.00 97.81 229 GLN A CA 1
ATOM 1817 C C . GLN A 1 229 ? 26.998 -5.135 -10.326 1.00 97.81 229 GLN A C 1
ATOM 1819 O O . GLN A 1 229 ? 27.626 -4.489 -9.487 1.00 97.81 229 GLN A O 1
ATOM 1824 N N . LEU A 1 230 ? 25.682 -4.972 -10.499 1.00 97.38 230 LEU A N 1
ATOM 1825 C CA . LEU A 1 230 ? 24.896 -4.153 -9.579 1.00 97.38 230 LEU A CA 1
ATOM 1826 C C . LEU A 1 230 ? 24.922 -4.769 -8.177 1.00 97.38 230 LEU A C 1
ATOM 1828 O O . LEU A 1 230 ? 24.904 -5.992 -8.019 1.00 97.38 230 LEU A O 1
ATOM 1832 N N . ASP A 1 231 ? 24.914 -3.922 -7.148 1.00 96.19 231 ASP A N 1
ATOM 1833 C CA . ASP A 1 231 ? 24.756 -4.396 -5.777 1.00 96.19 231 ASP A CA 1
ATOM 1834 C C . ASP A 1 231 ? 23.369 -5.043 -5.565 1.00 96.19 231 ASP A C 1
ATOM 1836 O O . ASP A 1 231 ? 22.485 -5.015 -6.431 1.00 96.19 231 ASP A O 1
ATOM 1840 N N . ALA A 1 232 ? 23.154 -5.658 -4.399 1.00 94.88 232 ALA A N 1
ATOM 1841 C CA . ALA A 1 232 ? 21.897 -6.349 -4.107 1.00 94.88 232 ALA A CA 1
ATOM 1842 C C . ALA A 1 232 ? 20.671 -5.412 -4.156 1.00 94.88 232 ALA A C 1
ATOM 1844 O O . ALA A 1 232 ? 19.575 -5.838 -4.524 1.00 94.88 232 ALA A O 1
ATOM 1845 N N . THR A 1 233 ? 20.850 -4.138 -3.797 1.00 94.56 233 THR A N 1
ATOM 1846 C CA . THR A 1 233 ? 19.778 -3.136 -3.764 1.00 94.56 233 THR A CA 1
ATOM 1847 C C . THR A 1 233 ? 19.396 -2.693 -5.176 1.00 94.56 233 THR A C 1
ATOM 1849 O O . THR A 1 233 ? 18.217 -2.710 -5.526 1.00 94.56 233 THR A O 1
ATOM 1852 N N . GLY A 1 234 ? 20.382 -2.350 -6.003 1.00 96.31 234 GLY A N 1
ATOM 1853 C CA . GLY A 1 234 ? 20.215 -1.986 -7.404 1.00 96.31 234 GLY A CA 1
ATOM 1854 C C . GLY A 1 234 ? 19.695 -3.150 -8.240 1.00 96.31 234 GLY A C 1
ATOM 1855 O O . GLY A 1 234 ? 18.801 -2.954 -9.058 1.00 96.31 234 GLY A O 1
ATOM 1856 N N . THR A 1 235 ? 20.168 -4.373 -7.975 1.00 96.88 235 THR A N 1
ATOM 1857 C CA . THR A 1 235 ? 19.637 -5.592 -8.604 1.00 96.88 235 THR A CA 1
ATOM 1858 C C . THR A 1 235 ? 18.148 -5.753 -8.312 1.00 96.88 235 THR A C 1
ATOM 1860 O O . THR A 1 235 ? 17.362 -5.894 -9.244 1.00 96.88 235 THR A O 1
ATOM 1863 N N . ALA A 1 236 ? 17.736 -5.668 -7.042 1.00 94.62 236 ALA A N 1
ATOM 1864 C CA . ALA A 1 236 ? 16.324 -5.780 -6.677 1.00 94.62 236 ALA A CA 1
ATOM 1865 C C . ALA A 1 236 ? 15.463 -4.687 -7.336 1.00 94.62 236 ALA A C 1
ATOM 1867 O O . ALA A 1 236 ? 14.401 -4.992 -7.874 1.00 94.62 236 ALA A O 1
ATOM 1868 N N . ALA A 1 237 ? 15.939 -3.436 -7.344 1.00 96.31 237 ALA A N 1
ATOM 1869 C CA . ALA A 1 237 ? 15.224 -2.319 -7.957 1.00 96.31 237 ALA A CA 1
ATOM 1870 C C . ALA A 1 237 ? 15.058 -2.484 -9.478 1.00 96.31 237 ALA A C 1
ATOM 1872 O O . ALA A 1 237 ? 13.966 -2.264 -9.993 1.00 96.31 237 ALA A O 1
ATOM 1873 N N . VAL A 1 238 ? 16.110 -2.905 -10.192 1.00 97.81 238 VAL A N 1
ATOM 1874 C CA . VAL A 1 238 ? 16.063 -3.145 -11.646 1.00 97.81 238 VAL A CA 1
ATOM 1875 C C . VAL A 1 238 ? 15.147 -4.311 -11.997 1.00 97.81 238 VAL A C 1
ATOM 1877 O O . VAL A 1 238 ? 14.381 -4.207 -12.951 1.00 97.81 238 VAL A O 1
ATOM 1880 N N . VAL A 1 239 ? 15.207 -5.407 -11.239 1.00 96.69 239 VAL A N 1
ATOM 1881 C CA . VAL A 1 239 ? 14.355 -6.582 -11.469 1.00 96.69 239 VAL A CA 1
ATOM 1882 C C . VAL A 1 239 ? 12.882 -6.222 -11.318 1.00 96.69 239 VAL A C 1
ATOM 1884 O O . VAL A 1 239 ? 12.086 -6.499 -12.214 1.00 96.69 239 VAL A O 1
ATOM 1887 N N . GLU A 1 240 ? 12.523 -5.559 -10.219 1.00 95.75 240 GLU A N 1
ATOM 1888 C CA . GLU A 1 240 ? 11.145 -5.143 -9.970 1.00 95.75 240 GLU A CA 1
ATOM 1889 C C . GLU A 1 240 ? 10.673 -4.116 -11.006 1.00 95.75 240 GLU A C 1
ATOM 1891 O O . GLU A 1 240 ? 9.594 -4.272 -11.573 1.00 95.75 240 GLU A O 1
ATOM 1896 N N . ALA A 1 241 ? 11.501 -3.119 -11.334 1.00 97.50 241 ALA A N 1
ATOM 1897 C CA . ALA A 1 241 ? 11.182 -2.136 -12.366 1.00 97.50 241 ALA A CA 1
ATOM 1898 C C . ALA A 1 241 ? 10.972 -2.779 -13.748 1.00 97.50 241 ALA A C 1
ATOM 1900 O O . ALA A 1 241 ? 10.039 -2.404 -14.452 1.00 97.50 241 ALA A O 1
ATOM 1901 N N . ALA A 1 242 ? 11.782 -3.774 -14.128 1.00 97.19 242 ALA A N 1
ATOM 1902 C CA . ALA A 1 242 ? 11.613 -4.504 -15.384 1.00 97.19 242 ALA A CA 1
ATOM 1903 C C . ALA A 1 242 ? 10.302 -5.303 -15.419 1.00 97.19 242 ALA A C 1
ATOM 1905 O O . ALA A 1 242 ? 9.600 -5.273 -16.431 1.00 97.19 242 ALA A O 1
ATOM 1906 N N . GLN A 1 243 ? 9.942 -5.973 -14.317 1.00 96.12 243 GLN A N 1
ATOM 1907 C CA . GLN A 1 243 ? 8.651 -6.658 -14.210 1.00 96.12 243 GLN A CA 1
ATOM 1908 C C . GLN A 1 243 ? 7.487 -5.678 -14.350 1.00 96.12 243 GLN A C 1
ATOM 1910 O O . GLN A 1 243 ? 6.598 -5.926 -15.159 1.00 96.12 243 GLN A O 1
ATOM 1915 N N . VAL A 1 244 ? 7.519 -4.556 -13.622 1.00 96.19 244 VAL A N 1
ATOM 1916 C CA . VAL A 1 244 ? 6.484 -3.513 -13.689 1.00 96.19 244 VAL A CA 1
ATOM 1917 C C . VAL A 1 244 ? 6.361 -2.953 -15.101 1.00 96.19 244 VAL A C 1
ATOM 1919 O O . VAL A 1 244 ? 5.255 -2.864 -15.620 1.00 96.19 244 VAL A O 1
ATOM 1922 N N . ALA A 1 245 ? 7.481 -2.618 -15.745 1.00 96.75 245 ALA A N 1
ATOM 1923 C CA . ALA A 1 245 ? 7.489 -2.042 -17.084 1.00 96.75 245 ALA A CA 1
ATOM 1924 C C . ALA A 1 245 ? 6.839 -2.973 -18.118 1.00 96.75 245 ALA A C 1
ATOM 1926 O O . ALA A 1 245 ? 5.943 -2.566 -18.858 1.00 96.75 245 ALA A O 1
ATOM 1927 N N . VAL A 1 246 ? 7.281 -4.236 -18.159 1.00 95.81 246 VAL A N 1
ATOM 1928 C CA . VAL A 1 246 ? 6.761 -5.230 -19.106 1.00 95.81 246 VAL A CA 1
ATOM 1929 C C . VAL A 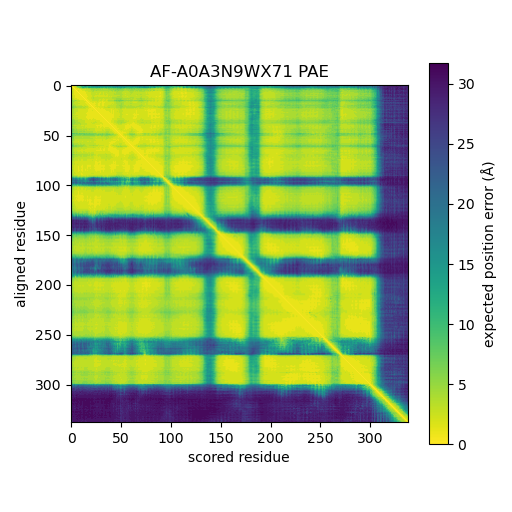1 246 ? 5.302 -5.561 -18.798 1.00 95.81 246 VAL A C 1
ATOM 1931 O O . VAL A 1 246 ? 4.495 -5.645 -19.720 1.00 95.81 246 VAL A O 1
ATOM 1934 N N . ALA A 1 247 ? 4.944 -5.699 -17.520 1.00 94.38 247 ALA A N 1
ATOM 1935 C CA . ALA A 1 247 ? 3.574 -5.966 -17.102 1.00 94.38 247 ALA A CA 1
ATOM 1936 C C . ALA A 1 247 ? 2.620 -4.830 -17.476 1.00 94.38 247 ALA A C 1
ATOM 1938 O O . ALA A 1 247 ? 1.557 -5.091 -18.024 1.00 94.38 247 ALA A O 1
ATOM 1939 N N . LEU A 1 248 ? 3.021 -3.575 -17.260 1.00 95.44 248 LEU A N 1
ATOM 1940 C CA . LEU A 1 248 ? 2.230 -2.406 -17.640 1.00 95.44 248 LEU A CA 1
ATOM 1941 C C . LEU A 1 248 ? 1.999 -2.362 -19.156 1.00 95.44 248 LEU A C 1
ATOM 1943 O O . LEU A 1 248 ? 0.895 -2.087 -19.615 1.00 95.44 248 LEU A O 1
ATOM 1947 N N . ARG A 1 249 ? 3.022 -2.691 -19.950 1.00 94.75 249 ARG A N 1
ATOM 1948 C CA . ARG A 1 249 ? 2.903 -2.742 -21.411 1.00 94.75 249 ARG A CA 1
ATOM 1949 C C . ARG A 1 249 ? 1.992 -3.877 -21.891 1.00 94.75 249 ARG A C 1
ATOM 1951 O O . ARG A 1 249 ? 1.227 -3.693 -22.836 1.00 94.75 249 ARG A O 1
ATOM 1958 N N . ARG A 1 250 ? 2.061 -5.037 -21.241 1.00 93.06 250 ARG A N 1
ATOM 1959 C CA . ARG A 1 250 ? 1.175 -6.182 -21.495 1.00 93.06 250 ARG A CA 1
ATOM 1960 C C . ARG A 1 250 ? -0.269 -5.897 -21.104 1.00 93.06 250 ARG A C 1
ATOM 1962 O O . ARG A 1 250 ? -1.163 -6.227 -21.870 1.00 93.06 250 ARG A O 1
ATOM 1969 N N . HIS A 1 251 ? -0.479 -5.240 -19.965 1.00 92.31 251 HIS A N 1
ATOM 1970 C CA . HIS A 1 251 ? -1.783 -4.744 -19.531 1.00 92.31 251 HIS A CA 1
ATOM 1971 C C . HIS A 1 251 ? -2.415 -3.856 -20.610 1.00 92.31 251 HIS A C 1
ATOM 1973 O O . HIS A 1 251 ? -3.502 -4.143 -21.094 1.00 92.31 251 HIS A O 1
ATOM 1979 N N . GLN A 1 252 ? -1.669 -2.856 -21.088 1.00 92.38 252 GLN A N 1
ATOM 1980 C CA . GLN A 1 252 ? -2.106 -1.938 -22.149 1.00 92.38 252 GLN A CA 1
ATOM 1981 C C . GLN A 1 252 ? -2.398 -2.607 -23.503 1.00 92.38 252 GLN A C 1
ATOM 1983 O O . GLN A 1 252 ? -3.005 -1.984 -24.368 1.00 92.38 252 GLN A O 1
ATOM 1988 N N . THR A 1 253 ? -1.910 -3.828 -23.720 1.00 90.75 253 THR A N 1
ATOM 1989 C CA . THR A 1 253 ? -2.093 -4.601 -24.960 1.00 90.75 253 THR A CA 1
ATOM 1990 C C . THR A 1 253 ? -2.925 -5.865 -24.734 1.00 90.75 253 THR A C 1
ATOM 1992 O O . THR A 1 253 ? -2.941 -6.739 -25.597 1.00 90.75 253 THR A O 1
ATOM 1995 N N . GLU A 1 254 ? -3.577 -5.978 -23.569 1.00 88.69 254 GLU A N 1
ATOM 1996 C CA . GLU A 1 254 ? -4.436 -7.101 -23.166 1.00 88.69 254 GLU A CA 1
ATOM 1997 C C . GLU A 1 254 ? -3.796 -8.484 -23.392 1.00 88.69 254 GLU A C 1
ATOM 1999 O O . GLU A 1 254 ? -4.458 -9.460 -23.729 1.00 88.69 254 GLU A O 1
ATOM 2004 N N . SER A 1 255 ? -2.477 -8.576 -23.197 1.00 85.00 255 SER A N 1
ATOM 2005 C CA . SER A 1 255 ? -1.686 -9.786 -23.451 1.00 85.00 255 SER A CA 1
ATOM 2006 C C . SER A 1 255 ? -1.196 -10.391 -22.127 1.00 85.00 255 SER A C 1
ATOM 2008 O O . SER A 1 255 ? -0.081 -10.074 -21.691 1.00 85.00 255 SER A O 1
ATOM 2010 N N . PRO A 1 256 ? -2.016 -11.200 -21.424 1.00 77.69 256 PRO A N 1
ATOM 2011 C CA . PRO A 1 256 ? -1.639 -11.785 -20.139 1.00 77.69 256 PRO A CA 1
ATOM 2012 C C . PRO A 1 256 ? -0.438 -12.734 -20.265 1.00 77.69 256 PRO A C 1
ATOM 2014 O O . PRO A 1 256 ? -0.093 -13.210 -21.345 1.00 77.69 256 PRO A O 1
ATOM 2017 N N . SER A 1 257 ? 0.237 -12.978 -19.142 1.00 76.81 257 SER A N 1
ATOM 2018 C CA . SER A 1 257 ? 1.351 -13.926 -19.064 1.00 76.81 257 SER A CA 1
ATOM 2019 C C . SER A 1 257 ? 0.820 -15.315 -18.718 1.00 76.81 257 SER A C 1
ATOM 2021 O O . SER A 1 257 ? 0.128 -15.452 -17.714 1.00 76.81 257 SER A O 1
ATOM 2023 N N . ASP A 1 258 ? 1.215 -16.346 -19.466 1.00 74.56 258 ASP A N 1
ATOM 2024 C CA . ASP A 1 258 ? 0.915 -17.742 -19.096 1.00 74.56 258 ASP A CA 1
ATOM 2025 C C . ASP A 1 258 ? 1.717 -18.201 -17.858 1.00 74.56 258 ASP A C 1
ATOM 2027 O O . ASP A 1 258 ? 1.335 -19.136 -17.157 1.00 74.56 258 ASP A O 1
ATOM 2031 N N . ASP A 1 259 ? 2.818 -17.505 -17.552 1.00 80.25 259 ASP A N 1
ATOM 2032 C CA . ASP A 1 259 ? 3.689 -17.787 -16.411 1.00 80.25 259 ASP A CA 1
ATOM 2033 C C . ASP A 1 259 ? 3.441 -16.798 -15.268 1.00 80.25 259 ASP A C 1
ATOM 2035 O O . ASP A 1 259 ? 3.802 -15.622 -15.383 1.00 80.25 259 ASP A O 1
ATOM 2039 N N . VAL A 1 260 ? 2.932 -17.285 -14.131 1.00 66.31 260 VAL A N 1
ATOM 2040 C CA . VAL A 1 260 ? 2.825 -16.508 -12.884 1.00 66.31 260 VAL A CA 1
ATOM 2041 C C . VAL A 1 260 ? 4.174 -16.534 -12.151 1.00 66.31 260 VAL A C 1
ATOM 2043 O O . VAL A 1 260 ? 4.615 -17.601 -11.710 1.00 66.31 260 VAL A O 1
ATOM 2046 N N . PRO A 1 261 ? 4.869 -15.396 -11.974 1.00 66.25 261 PRO A N 1
ATOM 2047 C CA . PRO A 1 261 ? 6.107 -15.389 -11.218 1.00 66.25 261 PRO A CA 1
ATOM 2048 C C . PRO A 1 261 ? 5.870 -15.653 -9.734 1.00 66.25 261 PRO A C 1
ATOM 2050 O O . PRO A 1 261 ? 4.827 -15.284 -9.183 1.00 66.25 261 PRO A O 1
ATOM 2053 N N . PRO A 1 262 ? 6.881 -16.197 -9.038 1.00 60.12 262 PRO A N 1
ATOM 2054 C CA . PRO A 1 262 ? 6.914 -16.101 -7.592 1.00 60.12 262 PRO A CA 1
ATOM 2055 C C . PRO A 1 262 ? 6.939 -14.614 -7.218 1.00 60.12 262 PRO A C 1
ATOM 2057 O O . PRO A 1 262 ? 7.903 -13.906 -7.503 1.00 60.12 262 PRO A O 1
ATOM 2060 N N . LEU A 1 263 ? 5.860 -14.124 -6.603 1.00 58.84 263 LEU A N 1
ATOM 2061 C CA . LEU A 1 263 ? 5.855 -12.777 -6.040 1.00 58.84 263 LEU A CA 1
ATOM 2062 C C . LEU A 1 263 ? 6.958 -12.698 -4.980 1.00 58.84 263 LEU A C 1
ATOM 2064 O O . LEU A 1 263 ? 7.068 -13.622 -4.164 1.00 58.84 263 LEU A O 1
ATOM 2068 N N . PRO A 1 264 ? 7.758 -11.622 -4.948 1.00 53.97 264 PRO A N 1
ATOM 2069 C CA . PRO A 1 264 ? 8.750 -11.448 -3.905 1.00 53.97 264 PRO A CA 1
ATOM 2070 C C . PRO A 1 264 ? 8.043 -11.361 -2.547 1.00 53.97 264 PRO A C 1
ATOM 2072 O O . PRO A 1 264 ? 7.489 -10.332 -2.168 1.00 53.97 264 PRO A O 1
ATOM 2075 N N . GLN A 1 265 ? 8.064 -12.459 -1.788 1.00 53.25 265 GLN A N 1
ATOM 2076 C CA . GLN A 1 265 ? 7.580 -12.513 -0.409 1.00 53.25 265 GLN A CA 1
ATOM 2077 C C . GLN A 1 265 ? 8.606 -11.848 0.509 1.00 53.25 265 GLN A C 1
ATOM 2079 O O . GLN A 1 265 ? 9.285 -12.506 1.298 1.00 53.25 265 GLN A O 1
ATOM 2084 N N . ARG A 1 266 ? 8.778 -10.530 0.394 1.00 56.28 266 ARG A N 1
ATOM 2085 C CA . ARG A 1 266 ? 9.723 -9.813 1.250 1.00 56.28 266 ARG A CA 1
ATOM 2086 C C . ARG A 1 266 ? 8.997 -9.258 2.471 1.00 56.28 266 ARG A C 1
ATOM 2088 O O . ARG A 1 266 ? 8.288 -8.259 2.397 1.00 56.28 266 ARG A O 1
ATOM 2095 N N . ARG A 1 267 ? 9.190 -9.922 3.615 1.00 51.88 267 ARG A N 1
ATOM 2096 C CA . ARG A 1 267 ? 8.746 -9.436 4.929 1.00 51.88 267 ARG A CA 1
ATOM 2097 C C . ARG A 1 267 ? 9.633 -8.260 5.345 1.00 51.88 267 ARG A C 1
ATOM 2099 O O . ARG A 1 267 ? 10.730 -8.463 5.856 1.00 51.88 267 ARG A O 1
ATOM 2106 N N . LEU A 1 268 ? 9.194 -7.033 5.081 1.00 54.12 268 LEU A N 1
ATOM 2107 C CA . LEU A 1 268 ? 9.821 -5.841 5.660 1.00 54.12 268 LEU A CA 1
ATOM 2108 C C . LEU A 1 268 ? 9.514 -5.761 7.160 1.00 54.12 268 LEU A C 1
ATOM 2110 O O . LEU A 1 268 ? 8.433 -6.156 7.598 1.00 54.12 268 LEU A O 1
ATOM 2114 N N . ALA A 1 269 ? 10.468 -5.242 7.936 1.00 52.38 269 ALA A N 1
ATOM 2115 C CA . ALA A 1 269 ? 10.282 -4.968 9.357 1.00 52.38 269 ALA A CA 1
ATOM 2116 C C . ALA A 1 269 ? 9.169 -3.926 9.583 1.00 52.38 269 ALA A C 1
ATOM 2118 O O . ALA A 1 269 ? 8.972 -3.026 8.763 1.00 52.38 269 ALA A O 1
ATOM 2119 N N . ALA A 1 270 ? 8.445 -4.091 10.695 1.00 54.78 270 ALA A N 1
ATOM 2120 C CA . ALA A 1 270 ? 7.225 -3.384 11.093 1.00 54.78 270 ALA A CA 1
ATOM 2121 C C . ALA A 1 270 ? 7.195 -1.875 10.725 1.00 54.78 270 ALA A C 1
ATOM 2123 O O . ALA A 1 270 ? 8.026 -1.099 11.182 1.00 54.78 270 ALA A O 1
ATOM 2124 N N . TYR A 1 271 ? 6.208 -1.469 9.917 1.00 69.56 271 TYR A N 1
ATOM 2125 C CA . TYR A 1 271 ? 5.741 -0.093 9.668 1.00 69.56 271 TYR A CA 1
ATOM 2126 C C . TYR A 1 271 ? 6.731 0.999 9.191 1.00 69.56 271 TYR A C 1
ATOM 2128 O O . TYR A 1 271 ? 6.364 2.176 9.223 1.00 69.56 271 TYR A O 1
ATOM 2136 N N . ASP A 1 272 ? 7.938 0.693 8.694 1.00 84.31 272 ASP A N 1
ATOM 2137 C CA . ASP A 1 272 ? 8.855 1.753 8.221 1.00 84.31 272 ASP A CA 1
ATOM 2138 C C . ASP A 1 272 ? 8.468 2.313 6.833 1.00 84.31 272 ASP A C 1
ATOM 2140 O O . ASP A 1 272 ? 8.982 1.918 5.783 1.00 84.31 272 ASP A O 1
ATOM 2144 N N . ILE A 1 273 ? 7.581 3.313 6.849 1.00 88.00 273 ILE A N 1
ATOM 2145 C CA . ILE A 1 273 ? 7.125 4.065 5.668 1.00 88.00 273 ILE A CA 1
ATOM 2146 C C . ILE A 1 273 ? 8.299 4.707 4.917 1.00 88.00 273 ILE A C 1
ATOM 2148 O O . ILE A 1 273 ? 8.241 4.854 3.697 1.00 88.00 273 ILE A O 1
ATOM 2152 N N . ARG A 1 274 ? 9.376 5.110 5.608 1.00 88.56 274 ARG A N 1
ATOM 2153 C CA . ARG A 1 274 ? 10.529 5.754 4.961 1.00 88.56 274 ARG A CA 1
ATOM 2154 C C . ARG A 1 274 ? 11.402 4.735 4.248 1.00 88.56 274 ARG A C 1
ATOM 2156 O O . ARG A 1 274 ? 11.870 5.016 3.147 1.00 88.56 274 ARG A O 1
ATOM 2163 N N . ALA A 1 275 ? 11.650 3.579 4.859 1.00 89.12 275 ALA A N 1
ATOM 2164 C CA . ALA A 1 275 ? 12.328 2.478 4.180 1.00 89.12 275 ALA A CA 1
ATOM 2165 C C . ALA A 1 275 ? 11.553 2.057 2.931 1.00 89.12 275 ALA A C 1
ATOM 2167 O O . ALA A 1 275 ? 12.152 1.947 1.862 1.00 89.12 275 ALA A O 1
ATOM 2168 N N . GLU A 1 276 ? 10.231 1.928 3.043 1.00 91.88 276 GLU A N 1
ATOM 2169 C CA . GLU A 1 276 ? 9.425 1.498 1.908 1.00 91.88 276 GLU A CA 1
ATOM 2170 C C . GLU A 1 276 ? 9.342 2.544 0.793 1.00 91.88 276 GLU A C 1
ATOM 2172 O O . GLU A 1 276 ? 9.508 2.215 -0.381 1.00 91.88 276 GLU A O 1
ATOM 2177 N N . ALA A 1 277 ? 9.194 3.824 1.141 1.00 93.38 277 ALA A N 1
ATOM 2178 C CA . ALA A 1 277 ? 9.252 4.906 0.163 1.00 93.38 277 ALA A CA 1
ATOM 2179 C C . ALA A 1 277 ? 10.610 4.964 -0.555 1.00 93.38 277 ALA A C 1
ATOM 2181 O O . ALA A 1 277 ? 10.649 5.156 -1.765 1.00 93.38 277 ALA A O 1
ATOM 2182 N N . ARG A 1 278 ? 11.730 4.751 0.154 1.00 94.44 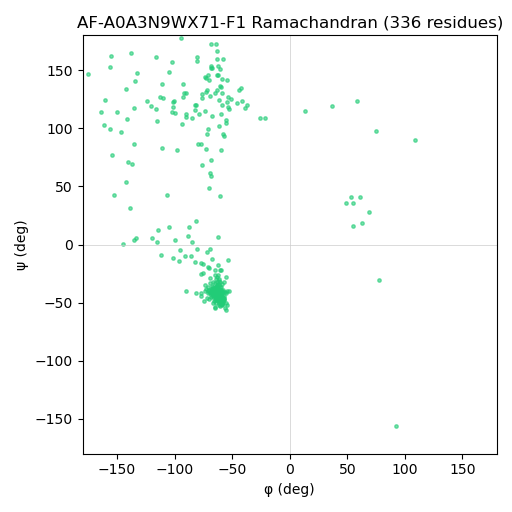278 ARG A N 1
ATOM 2183 C CA . ARG A 1 278 ? 13.066 4.691 -0.470 1.00 94.44 278 ARG A CA 1
ATOM 2184 C C . ARG A 1 278 ? 13.192 3.525 -1.444 1.00 94.44 278 ARG A C 1
ATOM 2186 O O . ARG A 1 278 ? 13.750 3.704 -2.520 1.00 94.44 278 ARG A O 1
ATOM 2193 N N . ARG A 1 279 ? 12.653 2.355 -1.096 1.00 94.94 279 ARG A N 1
ATOM 2194 C CA . ARG A 1 279 ? 12.633 1.195 -1.993 1.00 94.94 279 ARG A CA 1
ATOM 2195 C C . ARG A 1 279 ? 11.837 1.496 -3.265 1.00 94.94 279 ARG A C 1
ATOM 2197 O O . ARG A 1 279 ? 12.373 1.345 -4.357 1.00 94.94 279 ARG A O 1
ATOM 2204 N N . LEU A 1 280 ? 10.604 1.987 -3.128 1.00 95.81 280 LEU A N 1
ATOM 2205 C CA . LEU A 1 280 ? 9.761 2.356 -4.271 1.00 95.81 280 LEU A CA 1
ATOM 2206 C C . LEU A 1 280 ? 10.371 3.491 -5.107 1.00 95.81 280 LEU A C 1
ATOM 2208 O O . LEU A 1 280 ? 10.248 3.481 -6.326 1.00 95.81 280 LEU A O 1
ATOM 2212 N N . ALA A 1 281 ? 11.081 4.434 -4.484 1.00 96.88 281 ALA A N 1
ATOM 2213 C CA . ALA A 1 281 ? 11.821 5.468 -5.201 1.00 96.88 281 ALA A CA 1
ATOM 2214 C C . ALA A 1 281 ? 12.938 4.889 -6.083 1.00 96.88 281 ALA A C 1
ATOM 2216 O O . ALA A 1 281 ? 13.145 5.377 -7.190 1.00 96.88 281 ALA A O 1
ATOM 2217 N N . LEU A 1 282 ? 13.646 3.851 -5.622 1.00 97.38 282 LEU A N 1
ATOM 2218 C CA . LEU A 1 282 ? 14.661 3.164 -6.428 1.00 97.38 282 LEU A CA 1
ATOM 2219 C C . LEU A 1 282 ? 14.036 2.397 -7.597 1.00 97.38 282 LEU A C 1
ATOM 2221 O O . LEU A 1 282 ? 14.593 2.416 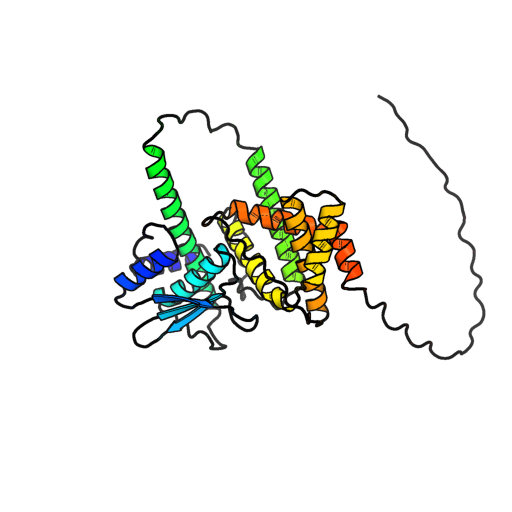-8.690 1.00 97.38 282 LEU A O 1
ATOM 2225 N N . VAL A 1 283 ? 12.876 1.768 -7.383 1.00 97.75 283 VAL A N 1
ATOM 2226 C CA . VAL A 1 283 ? 12.103 1.124 -8.458 1.00 97.75 283 VAL A CA 1
ATOM 2227 C C . VAL A 1 283 ? 11.662 2.162 -9.490 1.00 97.75 283 VAL A C 1
ATOM 2229 O O . VAL A 1 283 ? 11.894 1.962 -10.675 1.00 97.75 283 VAL A O 1
ATOM 2232 N N . GLY A 1 284 ? 11.098 3.294 -9.056 1.00 96.88 284 GLY A N 1
ATOM 2233 C CA . GLY A 1 284 ? 10.703 4.393 -9.944 1.00 96.88 284 GLY A CA 1
ATOM 2234 C C . GLY A 1 284 ? 11.876 4.966 -10.740 1.00 96.88 284 GLY A C 1
ATOM 2235 O O . GLY A 1 284 ? 11.777 5.131 -11.951 1.00 96.88 284 GLY A O 1
ATOM 2236 N N . LEU A 1 285 ? 13.020 5.185 -10.085 1.00 97.69 285 LEU A N 1
ATOM 2237 C CA . LEU A 1 285 ? 14.245 5.622 -10.755 1.00 97.69 285 LEU A CA 1
ATOM 2238 C C . LEU A 1 285 ? 14.707 4.599 -11.804 1.00 97.69 285 LEU A C 1
ATOM 2240 O O . LEU A 1 285 ? 14.994 4.967 -12.937 1.00 97.69 285 LEU A O 1
ATOM 2244 N N . ALA A 1 286 ? 14.761 3.311 -11.450 1.00 98.00 286 ALA A N 1
ATOM 2245 C CA . ALA A 1 286 ? 15.162 2.258 -12.380 1.00 98.00 286 ALA A CA 1
ATOM 2246 C C . ALA A 1 286 ? 14.180 2.117 -13.554 1.00 98.00 286 ALA A C 1
ATOM 2248 O O . ALA A 1 286 ? 14.616 1.888 -14.678 1.00 98.00 286 ALA A O 1
ATOM 2249 N N . LEU A 1 287 ? 12.879 2.286 -13.308 1.00 97.75 287 LEU A N 1
ATOM 2250 C CA . LEU A 1 287 ? 11.834 2.227 -14.328 1.00 97.75 287 LEU A CA 1
ATOM 2251 C C . LEU A 1 287 ? 12.045 3.276 -15.428 1.00 97.75 287 LEU A C 1
ATOM 2253 O O . LEU A 1 287 ? 11.828 2.978 -16.600 1.00 97.75 287 LEU A O 1
ATOM 2257 N N . HIS A 1 288 ? 12.472 4.481 -15.048 1.00 97.00 288 HIS A N 1
ATOM 2258 C CA . HIS A 1 288 ? 12.645 5.604 -15.969 1.00 97.00 288 HIS A CA 1
ATOM 2259 C C . HIS A 1 288 ? 14.043 5.686 -16.583 1.00 97.00 288 HIS A C 1
ATOM 2261 O O . HIS A 1 288 ? 14.164 5.953 -17.778 1.00 97.00 288 HIS A O 1
ATOM 2267 N N . ASP A 1 289 ? 15.085 5.418 -15.794 1.00 97.44 289 ASP A N 1
ATOM 2268 C CA . ASP A 1 289 ? 16.457 5.775 -16.168 1.00 97.44 289 ASP A CA 1
ATOM 2269 C C . ASP A 1 289 ? 17.349 4.553 -16.456 1.00 97.44 289 ASP A C 1
ATOM 2271 O O . ASP A 1 289 ? 18.475 4.710 -16.932 1.00 97.44 289 ASP A O 1
ATOM 2275 N N . SER A 1 290 ? 16.899 3.321 -16.171 1.00 98.06 290 SER A N 1
ATOM 2276 C CA . SER A 1 290 ? 17.752 2.138 -16.340 1.00 98.06 290 SER A CA 1
ATOM 2277 C C . SER A 1 290 ? 17.774 1.629 -17.787 1.00 98.06 290 SER A C 1
ATOM 2279 O O . SER A 1 290 ? 16.753 1.136 -18.284 1.00 98.06 290 SER A O 1
ATOM 2281 N N . PRO A 1 291 ? 18.949 1.577 -18.448 1.00 98.06 291 PRO A N 1
ATOM 2282 C CA . PRO A 1 291 ? 19.069 0.946 -19.762 1.00 98.06 291 PRO A CA 1
ATOM 2283 C C . PRO A 1 291 ? 18.797 -0.566 -19.711 1.00 98.06 291 PRO A C 1
ATOM 2285 O O . PRO A 1 291 ? 18.449 -1.168 -20.726 1.00 98.06 291 PRO A O 1
ATOM 2288 N N . LEU A 1 292 ? 18.928 -1.196 -18.535 1.00 98.25 292 LEU A N 1
ATOM 2289 C CA . LEU A 1 292 ? 18.626 -2.617 -18.365 1.00 98.25 292 LEU A CA 1
ATOM 2290 C C . LEU A 1 292 ? 17.116 -2.869 -18.434 1.00 98.25 292 LEU A C 1
ATOM 2292 O O . LEU A 1 292 ? 16.699 -3.825 -19.080 1.00 98.25 292 LEU A O 1
ATOM 2296 N N . VAL A 1 293 ? 16.307 -1.988 -17.834 1.00 98.06 293 VAL A N 1
ATOM 2297 C CA . VAL A 1 293 ? 14.838 -2.051 -17.910 1.00 98.06 293 VAL A CA 1
ATOM 2298 C C . VAL A 1 293 ? 14.365 -1.805 -19.343 1.00 98.06 293 VAL A C 1
ATOM 2300 O O . VAL A 1 293 ? 13.551 -2.573 -19.854 1.00 98.06 293 VAL A O 1
ATOM 2303 N N . ALA A 1 294 ? 14.934 -0.810 -20.032 1.00 97.31 294 ALA A N 1
ATOM 2304 C CA . ALA A 1 294 ? 14.642 -0.557 -21.445 1.00 97.31 294 ALA A CA 1
ATOM 2305 C C . ALA A 1 294 ? 14.957 -1.775 -22.338 1.00 97.31 294 ALA A C 1
ATOM 2307 O O . ALA A 1 294 ? 14.182 -2.108 -23.236 1.00 97.31 294 ALA A O 1
ATOM 2308 N N . ALA A 1 295 ? 16.059 -2.483 -22.065 1.00 97.19 295 ALA A N 1
ATOM 2309 C CA . ALA A 1 295 ? 16.412 -3.704 -22.785 1.00 97.19 295 ALA A CA 1
ATOM 2310 C C . ALA A 1 295 ? 15.423 -4.857 -22.534 1.00 97.19 295 ALA A C 1
ATOM 2312 O O . ALA A 1 295 ? 15.138 -5.620 -23.458 1.00 97.19 295 ALA A O 1
ATOM 2313 N N . GLU A 1 296 ? 14.887 -4.997 -21.316 1.00 97.25 296 GLU A N 1
ATOM 2314 C CA . GLU A 1 296 ? 13.844 -5.991 -21.031 1.00 97.25 296 GLU A CA 1
ATOM 2315 C C . GLU A 1 296 ? 12.518 -5.629 -21.714 1.00 97.25 296 GLU A C 1
ATOM 2317 O O . GLU A 1 296 ? 11.904 -6.493 -22.336 1.00 97.25 296 GLU A O 1
ATOM 2322 N N . LEU A 1 297 ? 12.113 -4.357 -21.699 1.00 95.88 297 LEU A N 1
ATOM 2323 C CA . LEU A 1 297 ? 10.942 -3.889 -22.449 1.00 95.88 297 LEU A CA 1
ATOM 2324 C C . LEU A 1 297 ? 11.040 -4.223 -23.942 1.00 95.88 297 LEU A C 1
ATOM 2326 O O . LEU A 1 297 ? 10.120 -4.822 -24.498 1.00 95.88 297 LEU A O 1
ATOM 2330 N N . ALA A 1 298 ? 12.169 -3.891 -24.577 1.00 95.31 298 ALA A N 1
ATOM 2331 C CA . ALA A 1 298 ? 12.395 -4.164 -25.996 1.00 95.31 298 ALA A CA 1
ATOM 2332 C C . ALA A 1 298 ? 12.367 -5.667 -26.321 1.00 95.31 298 ALA A C 1
ATOM 2334 O O . ALA A 1 298 ? 11.893 -6.063 -27.384 1.00 95.31 298 ALA A O 1
ATOM 2335 N N . ARG A 1 299 ? 12.860 -6.507 -25.402 1.00 95.38 299 ARG A N 1
ATOM 2336 C CA . ARG A 1 299 ? 12.887 -7.966 -25.558 1.00 95.38 299 ARG A CA 1
ATOM 2337 C C . ARG A 1 299 ? 11.501 -8.599 -25.439 1.00 95.38 299 ARG A C 1
ATOM 2339 O O . ARG A 1 299 ? 11.183 -9.493 -26.216 1.00 95.38 299 ARG A O 1
ATOM 2346 N N . TRP A 1 300 ? 10.720 -8.197 -24.438 1.00 93.06 300 TRP A N 1
ATOM 2347 C CA . TRP A 1 300 ? 9.495 -8.904 -24.031 1.00 93.06 300 TRP A CA 1
ATOM 2348 C C . TRP A 1 300 ? 8.202 -8.272 -24.531 1.00 93.06 300 TRP A C 1
ATOM 2350 O O . TRP A 1 300 ? 7.141 -8.884 -24.427 1.00 93.06 300 TRP A O 1
ATOM 2360 N N . SER A 1 301 ? 8.287 -7.059 -25.059 1.00 84.56 301 SER A N 1
ATOM 2361 C CA . SER A 1 301 ? 7.197 -6.391 -25.746 1.00 84.56 301 SER A CA 1
ATOM 2362 C C . SER A 1 301 ? 7.758 -5.721 -26.997 1.00 84.56 301 SER A C 1
ATOM 2364 O O . SER A 1 301 ? 7.818 -4.484 -27.046 1.00 84.56 301 SER A O 1
ATOM 2366 N N . PRO A 1 302 ? 8.175 -6.498 -28.017 1.00 74.25 302 PRO A N 1
ATOM 2367 C CA . PRO A 1 302 ? 8.493 -5.897 -29.298 1.00 74.25 302 PRO A CA 1
ATOM 2368 C C . PRO A 1 302 ? 7.279 -5.073 -29.717 1.00 74.25 302 PRO A C 1
ATOM 2370 O O . PRO A 1 302 ? 6.144 -5.552 -29.684 1.00 74.25 302 PRO A O 1
ATOM 2373 N N . VAL A 1 303 ? 7.507 -3.796 -30.032 1.00 68.12 303 VAL A N 1
ATOM 2374 C CA . VAL A 1 303 ? 6.482 -2.990 -30.687 1.00 68.12 303 VAL A CA 1
ATOM 2375 C C . VAL A 1 303 ? 6.073 -3.815 -31.893 1.00 68.12 303 VAL A C 1
ATOM 2377 O O . VAL A 1 303 ? 6.928 -4.115 -32.729 1.00 68.12 303 VAL A O 1
ATOM 2380 N N . ALA A 1 304 ? 4.811 -4.244 -31.942 1.00 60.72 304 ALA A N 1
ATOM 2381 C CA . ALA A 1 304 ? 4.239 -4.736 -33.175 1.00 60.72 304 ALA A CA 1
ATOM 2382 C C . ALA A 1 304 ? 4.396 -3.570 -34.147 1.00 60.72 304 ALA A C 1
ATOM 2384 O O . ALA A 1 304 ? 3.633 -2.605 -34.101 1.00 60.72 304 ALA A O 1
ATOM 2385 N N . TYR A 1 305 ? 5.476 -3.588 -34.930 1.00 50.66 305 TYR A N 1
ATOM 2386 C CA . TYR A 1 305 ? 5.566 -2.793 -36.132 1.00 50.66 305 TYR A CA 1
ATOM 2387 C C . TYR A 1 305 ? 4.338 -3.231 -36.894 1.00 50.66 305 TYR A C 1
ATOM 2389 O O . TYR A 1 305 ? 4.271 -4.387 -37.316 1.00 50.66 305 TYR A O 1
ATOM 2397 N N . GLY A 1 306 ? 3.326 -2.358 -36.884 1.00 47.78 306 GLY A N 1
ATOM 2398 C CA . GLY A 1 306 ? 2.026 -2.651 -37.444 1.00 47.78 306 GLY A CA 1
ATOM 2399 C C . GLY A 1 306 ? 2.248 -3.323 -38.779 1.00 47.78 306 GLY A C 1
ATOM 2400 O O . GLY A 1 306 ? 3.112 -2.884 -39.547 1.00 47.78 306 GLY A O 1
ATOM 2401 N N . SER A 1 307 ? 1.526 -4.423 -38.982 1.00 46.34 307 SER A N 1
ATOM 2402 C CA . SER A 1 307 ? 1.285 -5.030 -40.277 1.00 46.34 307 SER A CA 1
ATOM 2403 C C . SER A 1 307 ? 1.394 -3.935 -41.324 1.00 46.34 307 SER A C 1
ATOM 2405 O O . SER A 1 307 ? 0.602 -2.989 -41.315 1.00 46.34 307 SER A O 1
ATOM 2407 N N . ARG A 1 308 ? 2.477 -3.994 -42.108 1.00 42.78 308 ARG A N 1
ATOM 2408 C CA . ARG A 1 308 ? 2.725 -3.094 -43.231 1.00 42.78 308 ARG A CA 1
ATOM 2409 C C . ARG A 1 308 ? 1.375 -2.937 -43.936 1.00 42.78 308 ARG A C 1
ATOM 2411 O O . ARG A 1 308 ? 0.787 -3.980 -44.228 1.00 42.78 308 ARG A O 1
ATOM 2418 N N . PRO A 1 309 ? 0.838 -1.713 -44.113 1.00 46.22 309 PRO A N 1
ATOM 2419 C CA . PRO A 1 309 ? -0.415 -1.560 -44.835 1.00 46.22 309 PRO A CA 1
ATOM 2420 C C . PRO A 1 309 ? -0.244 -2.323 -46.144 1.00 46.22 309 PRO A C 1
ATOM 2422 O O . PRO A 1 309 ? 0.779 -2.137 -46.812 1.00 46.22 309 PRO A O 1
ATOM 2425 N N . GLU A 1 310 ? -1.155 -3.261 -46.420 1.00 48.06 310 GLU A N 1
ATOM 2426 C CA . GLU A 1 310 ? -1.183 -3.963 -47.698 1.00 48.06 310 GLU A CA 1
ATOM 2427 C C . GLU A 1 310 ? -1.013 -2.907 -48.782 1.00 48.06 310 GLU A C 1
ATOM 2429 O O . GLU A 1 310 ? -1.740 -1.910 -48.797 1.00 48.06 310 GLU A O 1
ATOM 2434 N N . GLU A 1 311 ? 0.030 -3.066 -49.598 1.00 40.06 311 GLU A N 1
ATOM 2435 C CA . GLU A 1 311 ? 0.301 -2.140 -50.684 1.00 40.06 311 GLU A CA 1
ATOM 2436 C C . GLU A 1 311 ? -0.975 -2.039 -51.525 1.00 40.06 311 GLU A C 1
ATOM 2438 O O . GLU A 1 311 ? -1.419 -3.058 -52.067 1.00 40.06 311 GLU A O 1
ATOM 2443 N N . PRO A 1 312 ? -1.600 -0.851 -51.636 1.00 44.00 312 PRO A N 1
ATOM 2444 C CA . PRO A 1 312 ? -2.642 -0.680 -52.619 1.00 44.00 312 PRO A CA 1
ATOM 2445 C C . PRO A 1 312 ? -1.976 -0.910 -53.969 1.00 44.00 312 PRO A C 1
ATOM 2447 O O . PRO A 1 312 ? -0.943 -0.307 -54.274 1.00 44.00 312 PRO A O 1
ATOM 2450 N N . GLY A 1 313 ? -2.541 -1.850 -54.722 1.00 41.47 313 GLY A N 1
ATOM 2451 C CA . GLY A 1 313 ? -2.042 -2.264 -56.019 1.00 41.47 313 GLY A CA 1
ATOM 2452 C C . GLY A 1 313 ? -1.606 -1.074 -56.868 1.00 41.47 313 GLY A C 1
ATOM 2453 O O . GLY A 1 313 ? -2.293 -0.059 -56.956 1.00 41.47 313 GLY A O 1
ATOM 2454 N N . SER A 1 314 ? -0.439 -1.251 -57.479 1.00 47.47 314 SER A N 1
ATOM 2455 C CA . SER A 1 314 ? 0.080 -0.499 -58.613 1.00 47.47 314 SER A CA 1
ATOM 2456 C C . SER A 1 314 ? -1.006 0.205 -59.433 1.00 47.47 314 SER A C 1
ATOM 2458 O O . SER A 1 314 ? -1.714 -0.432 -60.212 1.00 47.47 314 SER A O 1
ATOM 2460 N N . THR A 1 315 ? -1.050 1.532 -59.333 1.00 39.66 315 THR A N 1
ATOM 2461 C CA . THR A 1 315 ? -1.376 2.396 -60.469 1.00 39.66 315 THR A CA 1
ATOM 2462 C C . THR A 1 315 ? -0.497 3.639 -60.420 1.00 39.66 315 THR A C 1
ATOM 2464 O O . THR A 1 315 ? -0.655 4.492 -59.551 1.00 39.66 315 THR A O 1
ATOM 2467 N N . ALA A 1 316 ? 0.452 3.663 -61.356 1.00 46.72 316 ALA A N 1
ATOM 2468 C CA . ALA A 1 316 ? 1.077 4.807 -62.011 1.00 46.72 316 ALA A CA 1
ATOM 2469 C C . ALA A 1 316 ? 0.846 6.195 -61.390 1.00 46.72 316 ALA A C 1
ATOM 2471 O O . ALA A 1 316 ? -0.239 6.745 -61.522 1.00 46.72 316 ALA A O 1
ATOM 2472 N N . PHE A 1 317 ? 1.915 6.816 -60.887 1.00 36.91 317 PHE A N 1
ATOM 2473 C CA . PHE A 1 317 ? 2.218 8.208 -61.217 1.00 36.91 317 PHE A CA 1
ATOM 2474 C C . PHE A 1 317 ? 3.728 8.437 -61.174 1.00 36.91 317 PHE A C 1
ATOM 2476 O O . PHE A 1 317 ? 4.391 8.312 -60.146 1.00 36.91 317 PHE A O 1
ATOM 2483 N N . ASP A 1 318 ? 4.234 8.727 -62.362 1.00 36.53 318 ASP A N 1
ATOM 2484 C CA . ASP A 1 318 ? 5.580 9.160 -62.677 1.00 36.53 318 ASP A CA 1
ATOM 2485 C C . ASP A 1 318 ? 5.866 10.565 -62.113 1.00 36.53 318 ASP A C 1
ATOM 2487 O O . ASP A 1 318 ? 4.989 11.426 -62.076 1.00 36.53 318 ASP A O 1
ATOM 2491 N N . SER A 1 319 ? 7.150 10.804 -61.830 1.00 39.16 319 SER A N 1
ATOM 2492 C CA . SER A 1 319 ? 7.836 12.109 -61.885 1.00 39.16 319 SER A CA 1
ATOM 2493 C C . SER A 1 319 ? 7.588 13.163 -60.791 1.00 39.16 319 SER A C 1
ATOM 2495 O O . SER A 1 319 ? 6.755 14.048 -60.944 1.00 39.16 319 SER A O 1
ATOM 2497 N N . PHE A 1 320 ? 8.494 13.221 -59.804 1.00 34.16 320 PHE A N 1
ATOM 2498 C CA . PHE A 1 320 ? 9.051 14.493 -59.305 1.00 34.16 320 PHE A CA 1
ATOM 2499 C C . PHE A 1 320 ? 10.549 14.325 -58.971 1.00 34.16 320 PHE A C 1
ATOM 2501 O O . PHE A 1 320 ? 10.917 13.340 -58.327 1.00 34.16 320 PHE A O 1
ATOM 2508 N N . PRO A 1 321 ? 11.437 15.246 -59.395 1.00 39.28 321 PRO A N 1
ATOM 2509 C CA . PRO A 1 321 ? 12.870 15.123 -59.156 1.00 39.28 321 PRO A CA 1
ATOM 2510 C C . PRO A 1 321 ? 13.226 15.466 -57.704 1.00 39.28 321 PRO A C 1
ATOM 2512 O O . PRO A 1 321 ? 12.864 16.519 -57.180 1.00 39.28 321 PRO A O 1
ATOM 2515 N N . ILE A 1 322 ? 13.982 14.573 -57.069 1.00 36.69 322 ILE A N 1
ATOM 2516 C CA . ILE A 1 322 ? 14.584 14.778 -55.751 1.00 36.69 322 ILE A CA 1
ATOM 2517 C C . ILE A 1 322 ? 15.833 15.647 -55.926 1.00 36.69 322 ILE A C 1
ATOM 2519 O O . ILE A 1 322 ? 16.834 15.206 -56.490 1.00 36.69 322 ILE A O 1
ATOM 2523 N N . THR A 1 323 ? 15.797 16.872 -55.408 1.00 40.50 323 THR A N 1
ATOM 2524 C CA . THR A 1 323 ? 16.997 17.702 -55.235 1.00 40.50 323 THR A CA 1
ATOM 2525 C C . THR A 1 323 ? 17.785 17.200 -54.016 1.00 40.50 323 THR A C 1
ATOM 2527 O O . THR A 1 323 ? 17.210 17.116 -52.927 1.00 40.50 323 THR A O 1
ATOM 2530 N N . PRO A 1 324 ? 19.086 16.873 -54.130 1.00 39.25 324 PRO A N 1
ATOM 2531 C CA . PRO A 1 324 ? 19.878 16.441 -52.984 1.00 39.25 324 PRO A CA 1
ATOM 2532 C C . PRO A 1 324 ? 20.166 17.612 -52.033 1.00 39.25 324 PRO A C 1
ATOM 2534 O O . PRO A 1 324 ? 20.589 18.693 -52.447 1.00 39.25 324 PRO A O 1
ATOM 2537 N N . LEU A 1 325 ? 19.950 17.376 -50.737 1.00 36.91 325 LEU A N 1
ATOM 2538 C CA . LEU A 1 325 ? 20.273 18.306 -49.656 1.00 36.91 325 LEU A CA 1
ATOM 2539 C C . LEU A 1 325 ? 21.784 18.568 -49.577 1.00 36.91 325 LEU A C 1
ATOM 2541 O O . LEU A 1 325 ? 22.611 17.654 -49.592 1.00 36.91 325 LEU A O 1
ATOM 2545 N N . ASN A 1 326 ? 22.107 19.854 -49.477 1.00 33.41 326 ASN A N 1
ATOM 2546 C CA . ASN A 1 326 ? 23.448 20.413 -49.473 1.00 33.41 326 ASN A CA 1
ATOM 2547 C C . ASN A 1 326 ? 24.250 19.961 -48.238 1.00 33.41 326 ASN A C 1
ATOM 2549 O O . ASN A 1 326 ? 23.795 20.059 -47.097 1.00 33.41 326 ASN A O 1
ATOM 2553 N N . ARG A 1 327 ? 25.466 19.472 -48.481 1.00 40.03 327 ARG A N 1
ATOM 2554 C CA . ARG A 1 327 ? 26.391 18.923 -47.489 1.00 40.03 327 ARG A CA 1
ATOM 2555 C C . ARG A 1 327 ? 27.399 20.005 -47.100 1.00 40.03 327 ARG A C 1
ATOM 2557 O O . ARG A 1 327 ? 28.509 20.014 -47.614 1.00 40.03 327 ARG A O 1
ATOM 2564 N N . ALA A 1 328 ? 27.024 20.911 -46.199 1.00 35.59 328 ALA A N 1
ATOM 2565 C CA . ALA A 1 328 ? 27.966 21.840 -45.574 1.00 35.59 328 ALA A CA 1
ATOM 2566 C C . ALA A 1 328 ? 27.384 22.444 -44.288 1.00 35.59 328 ALA A C 1
ATOM 2568 O O . ALA A 1 328 ? 26.565 23.343 -44.373 1.00 35.59 328 ALA A O 1
ATOM 2569 N N . VAL A 1 329 ? 27.822 21.962 -43.120 1.00 38.66 329 VAL A N 1
ATOM 2570 C CA . VAL A 1 329 ? 28.438 22.787 -42.061 1.00 38.66 329 VAL A CA 1
ATOM 2571 C C . VAL A 1 329 ? 29.314 21.848 -41.231 1.00 38.66 329 VAL A C 1
ATOM 2573 O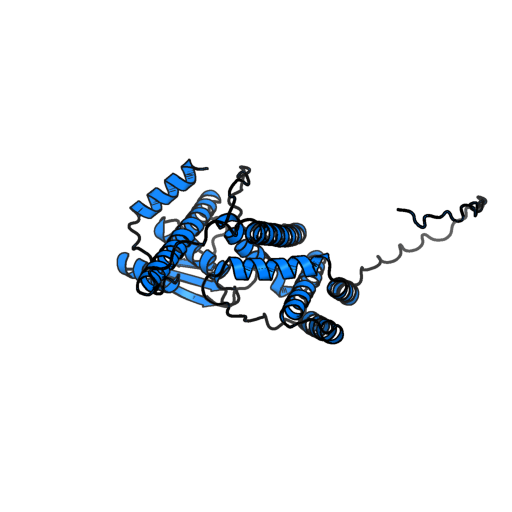 O . VAL A 1 329 ? 28.863 21.073 -40.390 1.00 38.66 329 VAL A O 1
ATOM 2576 N N . THR A 1 330 ? 30.602 21.897 -41.530 1.00 35.25 330 THR A N 1
ATOM 2577 C CA . THR A 1 330 ? 31.688 21.411 -40.688 1.00 35.25 330 THR A CA 1
ATOM 2578 C C . THR A 1 330 ? 31.894 22.336 -39.490 1.00 35.25 330 THR A C 1
ATOM 2580 O O . THR A 1 330 ? 31.842 23.549 -39.648 1.00 35.25 330 THR A O 1
ATOM 2583 N N . ARG A 1 331 ? 32.217 21.721 -38.344 1.00 33.75 331 ARG A N 1
ATOM 2584 C CA . ARG A 1 331 ? 33.200 22.143 -37.324 1.00 33.75 331 ARG A CA 1
ATOM 2585 C C . ARG A 1 331 ? 33.339 23.643 -37.022 1.00 33.75 331 ARG A C 1
ATOM 2587 O O . ARG A 1 331 ? 33.878 24.377 -37.832 1.00 33.75 331 ARG A O 1
ATOM 2594 N N . ASN A 1 332 ? 33.061 23.996 -35.769 1.00 35.38 332 ASN A N 1
ATOM 2595 C CA . ASN A 1 332 ? 33.878 24.832 -34.870 1.00 35.38 332 ASN A CA 1
ATOM 2596 C C . ASN A 1 332 ? 33.359 24.502 -33.452 1.00 35.38 332 ASN A C 1
ATOM 2598 O O . ASN A 1 332 ? 32.153 24.474 -33.253 1.00 35.38 332 ASN A O 1
ATOM 2602 N N . GLY A 1 333 ? 34.128 24.075 -32.452 1.00 33.31 333 GLY A N 1
ATOM 2603 C CA . GLY A 1 333 ? 35.469 24.486 -32.063 1.00 33.31 333 GLY A CA 1
ATOM 2604 C C . GLY A 1 333 ? 35.332 25.266 -30.754 1.00 33.31 333 GLY A C 1
ATOM 2605 O O . GLY A 1 333 ? 35.126 26.469 -30.806 1.00 33.31 333 GLY A O 1
ATOM 2606 N N . TRP A 1 334 ? 35.406 24.598 -29.596 1.00 32.03 334 TRP A N 1
ATOM 2607 C CA . TRP A 1 334 ? 35.617 25.279 -28.313 1.00 32.03 334 TRP A CA 1
ATOM 2608 C C . TRP A 1 334 ? 36.452 24.405 -27.377 1.00 32.03 334 TRP A C 1
ATOM 2610 O O . TRP A 1 334 ? 35.968 23.478 -26.733 1.00 32.03 334 TRP A O 1
ATOM 2620 N N . ALA A 1 335 ? 37.748 24.705 -27.377 1.00 40.53 335 ALA A N 1
ATOM 2621 C CA . ALA A 1 335 ? 38.700 24.339 -26.350 1.00 40.53 335 ALA A CA 1
ATOM 2622 C C . ALA A 1 335 ? 39.137 25.639 -25.655 1.00 40.53 335 ALA A C 1
ATOM 2624 O O . ALA A 1 335 ? 39.557 26.565 -26.340 1.00 40.53 335 ALA A O 1
ATOM 2625 N N . GLY A 1 336 ? 39.010 25.654 -24.324 1.00 35.97 336 GLY A N 1
ATOM 2626 C CA . GLY A 1 336 ? 39.865 26.326 -23.334 1.00 35.97 336 GLY A CA 1
ATOM 2627 C C . GLY A 1 336 ? 40.074 27.846 -23.383 1.00 35.97 336 GLY A C 1
ATOM 2628 O O . GLY A 1 336 ? 40.673 28.355 -24.320 1.00 35.97 336 GLY A O 1
ATOM 2629 N N . ALA A 1 337 ? 39.759 28.526 -22.272 1.00 40.16 337 ALA A N 1
ATOM 2630 C CA . ALA A 1 337 ? 40.756 29.240 -21.457 1.00 40.16 337 ALA A CA 1
ATOM 2631 C C . ALA A 1 337 ? 40.146 29.832 -20.166 1.00 40.16 337 ALA A C 1
ATOM 2633 O O . ALA A 1 337 ? 39.021 30.326 -20.194 1.00 40.16 337 ALA A O 1
ATOM 2634 N N . ALA A 1 338 ? 40.997 29.849 -19.129 1.00 45.41 338 ALA A N 1
ATOM 2635 C CA . ALA A 1 338 ? 40.935 30.524 -17.822 1.00 45.41 338 ALA A CA 1
ATOM 2636 C C . ALA A 1 338 ? 40.151 29.841 -16.691 1.00 45.41 338 ALA A C 1
ATOM 2638 O O . ALA A 1 338 ? 38.903 29.917 -16.664 1.00 45.41 338 ALA A O 1
#